Protein AF-A0A7K0DKJ6-F1 (afdb_monomer_lite)

Radius of gyration: 27.38 Å; chains: 1; bounding box: 87×60×77 Å

Structure (mmCIF, N/CA/C/O backbone):
data_AF-A0A7K0DKJ6-F1
#
_entry.id   AF-A0A7K0DKJ6-F1
#
loop_
_atom_site.group_PDB
_atom_site.id
_atom_site.type_symbol
_atom_site.label_atom_id
_atom_site.label_alt_id
_atom_site.label_comp_id
_atom_site.label_asym_id
_atom_site.label_entity_id
_atom_site.label_seq_id
_atom_site.pdbx_PDB_ins_code
_atom_site.Cartn_x
_atom_site.Cartn_y
_atom_site.Cartn_z
_atom_site.occupancy
_atom_site.B_iso_or_equiv
_atom_site.auth_seq_id
_atom_site.auth_comp_id
_atom_site.auth_asym_id
_atom_site.auth_atom_id
_atom_site.pdbx_PDB_model_num
ATOM 1 N N . MET A 1 1 ? 9.932 -36.904 37.430 1.00 35.00 1 MET A N 1
ATOM 2 C CA . MET A 1 1 ? 10.467 -37.829 36.412 1.00 35.00 1 MET A CA 1
ATOM 3 C C . MET A 1 1 ? 10.196 -37.226 35.043 1.00 35.00 1 MET A C 1
ATOM 5 O O . MET A 1 1 ? 9.049 -36.897 34.793 1.00 35.00 1 MET A O 1
ATOM 9 N N . THR A 1 2 ? 11.278 -37.014 34.276 1.00 35.94 2 THR A N 1
ATOM 10 C CA . THR A 1 2 ? 11.393 -36.887 32.797 1.00 35.94 2 THR A CA 1
ATOM 11 C C . THR A 1 2 ? 10.369 -36.007 32.052 1.00 35.94 2 THR A C 1
ATOM 13 O O . THR A 1 2 ? 9.196 -36.333 32.032 1.00 35.94 2 THR A O 1
ATOM 16 N N . GLY A 1 3 ? 10.702 -34.927 31.338 1.00 30.14 3 GLY A N 1
ATOM 17 C CA . GLY A 1 3 ? 11.984 -34.433 30.829 1.00 30.14 3 GLY A CA 1
ATOM 18 C C . GLY A 1 3 ? 11.926 -34.192 29.309 1.00 30.14 3 GLY A C 1
ATOM 19 O O . GLY A 1 3 ? 11.508 -35.078 28.577 1.00 30.14 3 GLY A O 1
ATOM 20 N N . SER A 1 4 ? 12.477 -33.046 28.880 1.00 31.44 4 SER A N 1
ATOM 21 C CA . SER A 1 4 ? 12.938 -32.689 27.517 1.00 31.44 4 SER A CA 1
ATOM 22 C C . SER A 1 4 ? 11.877 -32.266 26.473 1.00 31.44 4 SER A C 1
ATOM 24 O O . SER A 1 4 ? 10.817 -32.862 26.393 1.00 31.44 4 SER A O 1
ATOM 26 N N . GLY A 1 5 ? 12.086 -31.254 25.619 1.00 28.38 5 GLY A N 1
ATOM 27 C CA . GLY A 1 5 ? 13.344 -30.606 25.255 1.00 28.38 5 GLY A CA 1
ATOM 28 C C . GLY A 1 5 ? 13.179 -29.229 24.599 1.00 28.38 5 GLY A C 1
ATOM 29 O O . GLY A 1 5 ? 12.241 -28.951 23.859 1.00 28.38 5 GLY A O 1
ATOM 30 N N . SER A 1 6 ? 14.156 -28.385 24.917 1.00 33.56 6 SER A N 1
ATOM 31 C CA . SER A 1 6 ? 14.482 -27.086 24.334 1.00 33.56 6 SER A CA 1
ATOM 32 C C . SER A 1 6 ? 15.256 -27.269 23.024 1.00 33.56 6 SER A C 1
ATOM 34 O O . SER A 1 6 ? 16.124 -28.137 22.947 1.00 33.56 6 SER A O 1
ATOM 36 N N . SER A 1 7 ? 15.018 -26.413 22.027 1.00 30.48 7 SER A N 1
ATOM 37 C CA . SER A 1 7 ? 15.979 -26.179 20.943 1.00 30.48 7 SER A CA 1
ATOM 38 C C . SER A 1 7 ? 15.941 -24.714 20.505 1.00 30.48 7 SER A C 1
ATOM 40 O O . SER A 1 7 ? 15.071 -24.282 19.754 1.00 30.48 7 SER A O 1
ATOM 42 N N . ARG A 1 8 ? 16.913 -23.944 21.010 1.00 35.56 8 ARG A N 1
ATOM 43 C CA . ARG A 1 8 ? 17.403 -22.689 20.424 1.00 35.56 8 ARG A CA 1
ATOM 44 C C . ARG A 1 8 ? 18.504 -23.022 19.411 1.00 35.56 8 ARG A C 1
ATOM 46 O O . ARG A 1 8 ? 19.450 -23.722 19.766 1.00 35.56 8 ARG A O 1
ATOM 53 N N . ARG A 1 9 ? 18.462 -22.425 18.218 1.00 30.73 9 ARG A N 1
ATOM 54 C CA . ARG A 1 9 ? 19.624 -22.155 17.339 1.00 30.73 9 ARG A CA 1
ATOM 55 C C . ARG A 1 9 ? 19.333 -20.811 16.654 1.00 30.73 9 ARG A C 1
ATOM 57 O O . ARG A 1 9 ? 18.328 -20.721 15.971 1.00 30.73 9 ARG A O 1
ATOM 64 N N . SER A 1 10 ? 19.986 -19.683 16.953 1.00 31.59 10 SER A N 1
ATOM 65 C CA . SER A 1 10 ? 21.406 -19.314 16.786 1.00 31.59 10 SER A CA 1
ATOM 66 C C . SER A 1 10 ? 21.961 -19.641 15.400 1.00 31.59 10 SER A C 1
ATOM 68 O O . SER A 1 10 ? 22.624 -20.659 15.222 1.00 31.59 10 SER A O 1
ATOM 70 N N . GLY A 1 11 ? 21.722 -18.746 14.439 1.00 27.25 11 GLY A N 1
ATOM 71 C CA . GLY A 1 11 ? 22.516 -18.626 13.217 1.00 27.25 11 GLY A CA 1
ATOM 72 C C . GLY A 1 11 ? 23.590 -17.557 13.415 1.00 27.25 11 GLY A C 1
ATOM 73 O O . GLY A 1 11 ? 23.290 -16.369 13.416 1.00 27.25 11 GLY A O 1
ATOM 74 N N . ARG A 1 12 ? 24.837 -17.984 13.642 1.00 33.41 12 ARG A N 1
ATOM 75 C CA . ARG A 1 12 ? 26.030 -17.128 13.601 1.00 33.41 12 ARG A CA 1
ATOM 76 C C . ARG A 1 12 ? 26.447 -16.964 12.139 1.00 33.41 12 ARG A C 1
ATOM 78 O O . ARG A 1 12 ? 26.665 -17.969 11.469 1.00 33.41 12 ARG A O 1
ATOM 85 N N . VAL A 1 13 ? 26.605 -15.727 11.675 1.00 34.03 13 VAL A N 1
ATOM 86 C CA . VAL A 1 13 ? 27.294 -15.420 10.414 1.00 34.03 13 VAL A CA 1
ATOM 87 C C . VAL A 1 13 ? 28.792 -15.384 10.714 1.00 34.03 13 VAL A C 1
ATOM 89 O O . VAL A 1 13 ? 29.241 -14.631 11.576 1.00 34.03 13 VAL A O 1
ATOM 92 N N . ALA A 1 14 ? 29.551 -16.261 10.061 1.00 34.78 14 ALA A N 1
ATOM 93 C CA . ALA A 1 14 ? 31.002 -16.313 10.152 1.00 34.78 14 ALA A CA 1
ATOM 94 C C . ALA A 1 14 ? 31.609 -15.331 9.141 1.00 34.78 14 ALA A C 1
ATOM 96 O O . ALA A 1 14 ? 31.451 -15.499 7.934 1.00 34.78 14 ALA A O 1
ATOM 97 N N . SER A 1 15 ? 32.309 -14.315 9.644 1.00 33.22 15 SER A N 1
ATOM 98 C CA . SER A 1 15 ? 33.146 -13.420 8.847 1.00 33.22 15 SER A CA 1
ATOM 99 C C . SER A 1 15 ? 34.422 -14.151 8.428 1.00 33.22 15 SER A C 1
ATOM 101 O O . SER A 1 15 ? 35.212 -14.550 9.283 1.00 33.22 15 SER A O 1
ATOM 103 N N . ILE A 1 16 ? 34.640 -14.313 7.124 1.00 37.28 16 ILE A N 1
ATOM 104 C CA . ILE A 1 16 ? 35.922 -14.757 6.566 1.00 37.28 16 ILE A CA 1
ATOM 105 C C . ILE A 1 16 ? 36.632 -13.516 6.023 1.00 37.28 16 ILE A C 1
ATOM 107 O O . ILE A 1 16 ? 36.213 -12.933 5.027 1.00 37.28 16 ILE A O 1
ATOM 111 N N . ALA A 1 17 ? 37.695 -13.101 6.710 1.00 32.50 17 ALA A N 1
ATOM 112 C CA . ALA A 1 17 ? 38.624 -12.084 6.240 1.00 32.50 17 ALA A CA 1
ATOM 113 C C . ALA A 1 17 ? 39.626 -12.734 5.275 1.00 32.50 17 ALA A C 1
ATOM 115 O O . ALA A 1 17 ? 40.377 -13.625 5.671 1.00 32.50 17 ALA A O 1
ATOM 116 N N . ILE A 1 18 ? 39.644 -12.294 4.016 1.00 38.88 18 ILE A N 1
ATOM 117 C CA . ILE A 1 18 ? 40.691 -12.653 3.054 1.00 38.88 18 ILE A CA 1
ATOM 118 C C . ILE A 1 18 ? 41.697 -11.504 3.031 1.00 38.88 18 ILE A C 1
ATOM 120 O O . ILE A 1 18 ? 41.419 -10.417 2.531 1.00 38.88 18 ILE A O 1
ATOM 124 N N . ALA A 1 19 ? 42.866 -11.757 3.615 1.00 35.66 19 ALA A N 1
ATOM 125 C CA . ALA A 1 19 ? 44.041 -10.913 3.487 1.00 35.66 19 ALA A CA 1
ATOM 126 C C . ALA A 1 19 ? 44.739 -11.239 2.159 1.00 35.66 19 ALA A C 1
ATOM 128 O O . ALA A 1 19 ? 45.262 -12.340 1.990 1.00 35.66 19 ALA A O 1
ATOM 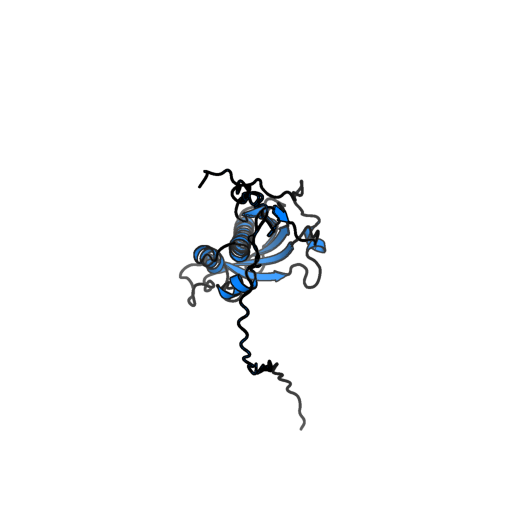129 N N . CYS A 1 20 ? 44.765 -10.289 1.224 1.00 35.50 20 CYS A N 1
ATOM 130 C CA . CYS A 1 20 ? 45.626 -10.357 0.046 1.00 35.50 20 CYS A CA 1
ATOM 131 C C . CYS A 1 20 ? 46.827 -9.431 0.246 1.00 35.50 20 CYS A C 1
ATOM 133 O O . CYS A 1 20 ? 46.725 -8.209 0.181 1.00 35.50 20 CYS A O 1
ATOM 135 N N . THR A 1 21 ? 47.973 -10.050 0.499 1.00 43.62 21 THR A N 1
ATOM 136 C CA . THR A 1 21 ? 49.308 -9.468 0.409 1.00 43.62 21 THR A CA 1
ATOM 137 C C . THR A 1 21 ? 49.661 -9.210 -1.057 1.00 43.62 21 THR A C 1
ATOM 139 O O . THR A 1 21 ? 49.675 -10.138 -1.862 1.00 43.62 21 THR A O 1
ATOM 142 N N . VAL A 1 22 ? 49.993 -7.965 -1.410 1.00 46.56 22 VAL A N 1
ATOM 143 C CA . VAL A 1 22 ? 50.660 -7.646 -2.682 1.00 46.56 22 VAL A CA 1
ATOM 144 C C . VAL A 1 22 ? 52.088 -7.216 -2.374 1.00 46.56 22 VAL A C 1
ATOM 146 O O . VAL A 1 22 ? 52.341 -6.134 -1.848 1.00 46.56 22 VAL A O 1
ATOM 149 N N . THR A 1 23 ? 53.015 -8.116 -2.684 1.00 47.44 23 THR A N 1
ATOM 150 C CA . THR A 1 23 ? 54.461 -7.901 -2.662 1.00 47.44 23 THR A CA 1
ATOM 151 C C . THR A 1 23 ? 54.860 -7.100 -3.900 1.00 47.44 23 THR A C 1
ATOM 153 O O . THR A 1 23 ? 54.502 -7.466 -5.018 1.00 47.44 23 THR A O 1
ATOM 156 N N . GLY A 1 24 ? 55.598 -6.008 -3.710 1.00 41.75 24 GLY A N 1
ATOM 157 C CA . GLY A 1 24 ? 56.145 -5.212 -4.805 1.00 41.75 24 GLY A CA 1
ATOM 158 C C . GLY A 1 24 ? 57.354 -5.861 -5.484 1.00 41.75 24 GLY A C 1
ATOM 159 O O . GLY A 1 24 ? 58.120 -6.582 -4.849 1.00 41.75 24 GLY A O 1
ATOM 160 N N . MET A 1 25 ? 57.568 -5.512 -6.754 1.00 42.66 25 MET A N 1
ATOM 161 C CA . MET A 1 25 ? 58.894 -5.456 -7.375 1.00 42.66 25 MET A CA 1
ATOM 162 C C . MET A 1 25 ? 58.971 -4.243 -8.309 1.00 42.66 25 MET A C 1
ATOM 164 O O . MET A 1 25 ? 58.166 -4.080 -9.222 1.00 42.66 25 MET A O 1
ATOM 168 N N . LEU A 1 26 ? 59.960 -3.392 -8.038 1.00 46.34 26 LEU A N 1
ATOM 169 C CA . LEU A 1 26 ? 60.474 -2.332 -8.902 1.00 46.34 26 LEU A CA 1
ATOM 170 C C . LEU A 1 26 ? 61.393 -2.950 -9.957 1.00 46.34 26 LEU A C 1
ATOM 172 O O . LEU A 1 26 ? 62.292 -3.688 -9.568 1.00 46.34 26 LEU A O 1
ATOM 176 N N . LEU A 1 27 ? 61.279 -2.547 -11.226 1.00 43.22 27 LEU A N 1
ATOM 177 C CA . LEU A 1 27 ? 62.433 -2.443 -12.127 1.00 43.22 27 LEU A CA 1
ATOM 178 C C . LEU A 1 27 ? 62.260 -1.268 -13.103 1.00 43.22 27 LEU A C 1
ATOM 180 O O . LEU A 1 27 ? 61.241 -1.116 -13.770 1.00 43.22 27 LEU A O 1
ATOM 184 N N . ASN A 1 28 ? 63.307 -0.445 -13.134 1.00 42.84 28 ASN A N 1
ATOM 185 C CA . ASN A 1 28 ? 63.563 0.696 -14.007 1.00 42.84 28 ASN A CA 1
ATOM 186 C C . ASN A 1 28 ? 64.064 0.211 -15.378 1.00 42.84 28 ASN A C 1
ATOM 188 O O . ASN A 1 28 ? 64.929 -0.663 -15.416 1.00 42.84 28 ASN A O 1
ATOM 192 N N . ALA A 1 29 ? 63.656 0.860 -16.472 1.00 36.75 29 ALA A N 1
ATOM 193 C CA . ALA A 1 29 ? 64.478 0.955 -17.683 1.00 36.75 29 ALA A CA 1
ATOM 194 C C . ALA A 1 29 ? 64.065 2.162 -18.541 1.00 36.75 29 ALA A C 1
ATOM 196 O O . ALA A 1 29 ? 63.003 2.178 -19.159 1.00 36.75 29 ALA A O 1
ATOM 197 N N . CYS A 1 30 ? 64.942 3.166 -18.596 1.00 43.38 30 CYS A N 1
ATOM 198 C CA . CYS A 1 30 ? 64.941 4.196 -19.628 1.00 43.38 30 CYS A CA 1
ATOM 199 C C . CYS A 1 30 ? 65.430 3.593 -20.952 1.00 43.38 30 CYS A C 1
ATOM 201 O O . CYS A 1 30 ? 66.461 2.923 -20.978 1.00 43.38 30 CYS A O 1
ATOM 203 N N . SER A 1 31 ? 64.764 3.908 -22.062 1.00 36.75 31 SER A N 1
ATOM 204 C CA . SER A 1 31 ? 65.348 3.790 -23.399 1.00 36.75 31 SER A CA 1
ATOM 205 C C . SER A 1 31 ? 64.940 4.997 -24.237 1.00 36.75 31 SER A C 1
ATOM 207 O O . SER A 1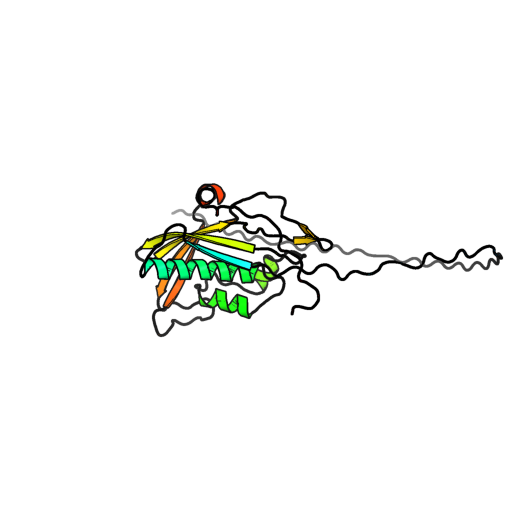 31 ? 63.765 5.243 -24.500 1.00 36.75 31 SER A O 1
ATOM 209 N N . THR A 1 32 ? 65.950 5.779 -24.601 1.00 44.56 32 THR A N 1
ATOM 210 C CA . THR A 1 32 ? 65.933 6.837 -25.604 1.00 44.56 32 THR A CA 1
ATOM 211 C C . THR A 1 32 ? 65.907 6.215 -27.000 1.00 44.56 32 THR A C 1
ATOM 213 O O . THR A 1 32 ? 66.817 5.481 -27.375 1.00 44.56 32 THR A O 1
ATOM 216 N N . GLY A 1 33 ? 64.897 6.555 -27.799 1.00 35.12 33 GLY A N 1
ATOM 217 C CA . GLY A 1 33 ? 64.815 6.163 -29.204 1.00 35.12 33 GLY A CA 1
ATOM 218 C C . GLY A 1 33 ? 64.058 7.205 -30.015 1.00 35.12 33 GLY A C 1
ATOM 219 O O . GLY A 1 33 ? 62.833 7.198 -30.066 1.00 35.12 33 GLY A O 1
ATOM 220 N N . HIS A 1 34 ? 64.795 8.121 -30.645 1.00 40.25 34 HIS A N 1
ATOM 221 C CA . HIS A 1 34 ? 64.267 8.991 -31.688 1.00 40.25 34 HIS A CA 1
ATOM 222 C C . HIS A 1 34 ? 63.900 8.160 -32.923 1.00 40.25 34 HIS A C 1
ATOM 224 O O . HIS A 1 34 ? 64.783 7.587 -33.555 1.00 40.25 34 HIS A O 1
ATOM 230 N N . HIS A 1 35 ? 62.633 8.190 -33.336 1.00 37.91 35 HIS A N 1
ATOM 231 C CA . HIS A 1 35 ? 62.276 8.011 -34.740 1.00 37.91 35 HIS A CA 1
ATOM 232 C C . HIS A 1 35 ? 61.208 9.020 -35.166 1.00 37.91 35 HIS A C 1
ATOM 234 O O . HIS A 1 35 ? 60.214 9.275 -34.491 1.00 37.91 35 HIS A O 1
ATOM 240 N N . ARG A 1 36 ? 61.504 9.644 -36.300 1.00 36.28 36 ARG A N 1
ATOM 241 C CA . ARG A 1 36 ? 60.807 10.744 -36.959 1.00 36.28 36 ARG A CA 1
ATOM 242 C C . ARG A 1 36 ? 59.727 10.152 -37.886 1.00 36.28 36 ARG A C 1
ATOM 244 O O . ARG A 1 36 ? 60.097 9.363 -38.742 1.00 36.28 36 ARG A O 1
ATOM 251 N N . SER A 1 37 ? 58.462 10.556 -37.673 1.00 45.84 37 SER A N 1
ATOM 252 C CA . SER A 1 37 ? 57.319 10.802 -38.607 1.00 45.84 37 SER A CA 1
ATOM 253 C C . SER A 1 37 ? 57.088 9.900 -39.844 1.00 45.84 37 SER A C 1
ATOM 255 O O . SER A 1 37 ? 58.036 9.640 -40.578 1.00 45.84 37 SER A O 1
ATOM 257 N N . PRO A 1 38 ? 55.820 9.550 -40.192 1.00 48.03 38 PRO A N 1
ATOM 258 C CA . PRO A 1 38 ? 54.898 10.543 -40.783 1.00 48.03 38 PRO A CA 1
ATOM 259 C C . PRO A 1 38 ? 53.382 10.377 -40.483 1.00 48.03 38 PRO A C 1
ATOM 261 O O . PRO A 1 38 ? 52.919 9.329 -40.055 1.00 48.03 38 PRO A O 1
ATOM 264 N N . ASN A 1 39 ? 52.616 11.430 -40.806 1.00 40.72 39 ASN A N 1
ATOM 265 C CA . ASN A 1 39 ? 51.146 11.512 -40.893 1.00 40.72 39 ASN A CA 1
ATOM 266 C C . ASN A 1 39 ? 50.328 11.390 -39.595 1.00 40.72 39 ASN A C 1
ATOM 268 O O . ASN A 1 39 ? 49.755 10.353 -39.272 1.00 40.72 39 ASN A O 1
ATOM 272 N N . LEU A 1 40 ? 50.149 12.532 -38.924 1.00 42.41 40 LEU A N 1
ATOM 273 C CA . LEU A 1 40 ? 48.996 12.763 -38.056 1.00 42.41 40 LEU A CA 1
ATOM 274 C C . LEU A 1 40 ? 47.749 12.941 -38.936 1.00 42.41 40 LEU A C 1
ATOM 276 O O . LEU A 1 40 ? 47.472 14.036 -39.422 1.00 42.41 40 LEU A O 1
ATOM 280 N N . SER A 1 41 ? 46.991 11.864 -39.134 1.00 52.84 41 SER A N 1
ATOM 281 C CA . SER A 1 41 ? 45.559 11.990 -39.416 1.00 52.84 41 SER A CA 1
ATOM 282 C C . SER A 1 41 ? 44.923 12.803 -38.280 1.00 52.84 41 SER A C 1
ATOM 284 O O . SER A 1 41 ? 45.247 12.537 -37.117 1.00 52.84 41 SER A O 1
ATOM 286 N N . PRO A 1 42 ? 44.041 13.781 -38.549 1.00 53.66 42 PRO A N 1
ATOM 287 C CA . PRO A 1 42 ? 43.290 14.412 -37.475 1.00 53.66 42 PRO A CA 1
ATOM 288 C C . PRO A 1 42 ? 42.501 13.320 -36.748 1.00 53.66 42 PRO A C 1
ATOM 290 O O . PRO A 1 42 ? 41.796 12.529 -37.379 1.00 53.66 42 PRO A O 1
ATOM 293 N N . ALA A 1 43 ? 42.676 13.240 -35.427 1.00 59.56 43 ALA A N 1
ATOM 294 C CA . ALA A 1 43 ? 41.875 12.360 -34.589 1.00 59.56 43 ALA A CA 1
ATOM 295 C C . ALA A 1 43 ? 40.388 12.634 -34.878 1.00 59.56 43 ALA A C 1
ATOM 297 O O . ALA A 1 43 ? 40.017 13.810 -34.976 1.00 59.56 43 ALA A O 1
ATOM 298 N N . PRO A 1 44 ? 39.537 11.603 -35.036 1.00 51.25 44 PRO A N 1
ATOM 299 C CA . PRO A 1 44 ? 38.107 11.830 -35.155 1.00 51.25 44 PRO A CA 1
ATOM 300 C C . PRO A 1 44 ? 37.658 12.607 -33.916 1.00 51.25 44 PRO A C 1
ATOM 302 O O . PRO A 1 44 ? 37.814 12.142 -32.786 1.00 51.25 44 PRO A O 1
ATOM 305 N N . GLN A 1 45 ? 37.165 13.829 -34.128 1.00 55.12 45 GLN A N 1
ATOM 306 C CA . GLN A 1 45 ? 36.519 14.590 -33.069 1.00 55.12 45 GLN A CA 1
ATOM 307 C C . GLN A 1 45 ? 35.389 13.726 -32.499 1.00 55.12 45 GLN A C 1
ATOM 309 O O . GLN A 1 45 ? 34.636 13.146 -33.292 1.00 55.12 45 GLN A O 1
ATOM 314 N N . PRO A 1 46 ? 35.235 13.633 -31.166 1.00 49.16 46 PRO A N 1
ATOM 315 C CA . PRO A 1 46 ? 34.074 12.988 -30.579 1.00 49.16 46 PRO A CA 1
ATOM 316 C C . PRO A 1 46 ? 32.839 13.786 -30.998 1.00 49.16 46 PRO A C 1
ATOM 318 O O . PRO A 1 46 ? 32.526 14.839 -30.450 1.00 49.16 46 PRO A O 1
ATOM 321 N N . THR A 1 47 ? 32.165 13.309 -32.037 1.00 52.84 47 THR A N 1
ATOM 322 C CA . THR A 1 47 ? 30.855 13.788 -32.453 1.00 52.84 47 THR A CA 1
ATOM 323 C C . THR A 1 47 ? 29.841 12.939 -31.720 1.00 52.84 47 THR A C 1
ATOM 325 O O . THR A 1 47 ? 29.322 11.962 -32.245 1.00 52.84 47 THR A O 1
ATOM 328 N N . THR A 1 48 ? 29.553 13.333 -30.487 1.00 55.31 48 THR A N 1
ATOM 329 C CA . THR A 1 48 ? 28.291 12.947 -29.872 1.00 55.31 48 THR A CA 1
ATOM 330 C C . THR A 1 48 ? 27.576 14.236 -29.507 1.00 55.31 48 THR A C 1
ATOM 332 O O . THR A 1 48 ? 28.019 14.931 -28.591 1.00 55.31 48 THR A O 1
ATOM 335 N N . PRO A 1 49 ? 26.484 14.608 -30.199 1.00 48.69 49 PRO A N 1
ATOM 336 C CA . PRO A 1 49 ? 25.500 15.451 -29.557 1.00 48.69 49 PRO A CA 1
ATOM 337 C C . PRO A 1 49 ? 24.975 14.617 -28.391 1.00 48.69 49 PRO A C 1
ATOM 339 O O . PRO A 1 49 ? 24.243 13.650 -28.594 1.00 48.69 49 PRO A O 1
ATOM 342 N N . THR A 1 50 ? 25.429 14.921 -27.177 1.00 52.75 50 THR A N 1
ATOM 343 C CA . THR A 1 50 ? 24.884 14.329 -25.959 1.00 52.75 50 THR A CA 1
ATOM 344 C C . THR A 1 50 ? 23.447 14.823 -25.856 1.00 52.75 50 THR A C 1
ATOM 346 O O . THR A 1 50 ? 23.182 15.863 -25.256 1.00 52.75 50 THR A O 1
ATOM 349 N N . GLN A 1 51 ? 22.510 14.135 -26.517 1.00 57.19 51 GLN A N 1
ATOM 350 C CA . GLN A 1 51 ? 21.108 14.301 -26.178 1.00 57.19 51 GLN A CA 1
ATOM 351 C C . GLN A 1 51 ? 21.011 14.049 -24.670 1.00 57.19 51 GLN A C 1
ATOM 353 O O . GLN A 1 51 ? 21.563 13.050 -24.194 1.00 57.19 51 GLN A O 1
ATOM 358 N N . PRO A 1 52 ? 20.379 14.956 -23.904 1.00 63.22 52 PRO A N 1
ATOM 359 C CA . PRO A 1 52 ? 20.095 14.690 -22.506 1.00 63.22 52 PRO A CA 1
ATOM 360 C C . PRO A 1 52 ? 19.417 13.324 -22.410 1.00 63.22 52 PRO A C 1
ATOM 362 O O . PRO A 1 52 ? 18.527 13.026 -23.213 1.00 63.22 52 PRO A O 1
ATOM 365 N N . ALA A 1 53 ? 19.855 12.486 -21.469 1.00 71.88 53 ALA A N 1
ATOM 366 C CA . ALA A 1 53 ? 19.194 11.211 -21.229 1.00 71.88 53 ALA A CA 1
ATOM 367 C C . ALA A 1 53 ? 17.693 11.466 -21.025 1.00 71.88 53 ALA A C 1
ATOM 369 O O . ALA A 1 53 ? 17.316 12.384 -20.290 1.00 71.88 53 ALA A O 1
ATOM 370 N N . LYS A 1 54 ? 16.846 10.688 -21.711 1.00 84.12 54 LYS A N 1
ATOM 371 C CA . LYS A 1 54 ? 15.390 10.782 -21.565 1.00 84.12 54 LYS A CA 1
ATOM 372 C C . LYS A 1 54 ? 15.038 10.618 -20.087 1.00 84.12 54 LYS A C 1
ATOM 374 O O . LYS A 1 54 ? 15.431 9.633 -19.468 1.00 84.12 54 LYS A O 1
ATOM 379 N N . GLN A 1 55 ? 14.323 11.591 -19.534 1.00 89.50 55 GLN A N 1
ATOM 380 C CA . GLN A 1 55 ? 13.783 11.513 -18.180 1.00 89.50 55 GLN A CA 1
ATOM 381 C C . GLN A 1 55 ? 12.359 10.986 -18.263 1.00 89.50 55 GLN A C 1
ATOM 383 O O . GLN A 1 55 ? 11.628 11.368 -19.170 1.00 89.50 55 GLN A O 1
ATOM 388 N N . TYR A 1 56 ? 11.964 10.133 -17.329 1.00 92.81 56 TYR A N 1
ATOM 389 C CA . TYR A 1 56 ? 10.606 9.602 -17.250 1.00 92.81 56 TYR A CA 1
ATOM 390 C C . TYR A 1 56 ? 9.935 10.101 -15.969 1.00 92.81 56 TYR A C 1
ATOM 392 O O . TYR A 1 56 ? 10.642 10.430 -15.009 1.00 92.81 56 TYR A O 1
ATOM 400 N N . PRO A 1 57 ? 8.595 10.180 -15.934 1.00 93.88 57 PRO A N 1
ATOM 401 C CA . PRO A 1 57 ? 7.871 10.472 -14.707 1.00 93.88 57 PRO A CA 1
ATOM 402 C C . PRO A 1 57 ? 8.242 9.485 -13.590 1.00 93.88 57 PRO A C 1
ATOM 404 O O . PRO A 1 57 ? 8.570 8.329 -13.880 1.00 93.88 57 PRO A O 1
ATOM 407 N N . PRO A 1 58 ? 8.177 9.905 -12.317 1.00 93.44 58 PRO A N 1
ATOM 408 C CA . PRO A 1 58 ? 8.340 8.980 -11.203 1.00 93.44 58 PRO A CA 1
ATOM 409 C C . PRO A 1 58 ? 7.226 7.925 -11.196 1.00 93.44 58 PRO A C 1
ATOM 411 O O . PRO A 1 58 ? 6.183 8.096 -11.832 1.00 93.44 58 PRO A O 1
ATOM 414 N N . ILE A 1 59 ? 7.449 6.847 -10.445 1.00 95.12 59 ILE A N 1
ATOM 415 C CA . ILE A 1 59 ? 6.436 5.818 -10.211 1.00 95.12 59 ILE A CA 1
ATOM 416 C C . ILE A 1 59 ? 5.182 6.438 -9.584 1.00 95.12 59 ILE A C 1
ATOM 418 O O . ILE A 1 59 ? 5.249 7.289 -8.694 1.00 95.12 59 ILE A O 1
ATOM 422 N N . THR A 1 60 ? 4.029 5.983 -10.064 1.00 96.44 60 THR A N 1
ATOM 423 C CA . THR A 1 60 ? 2.710 6.316 -9.526 1.00 96.44 60 THR A CA 1
ATOM 424 C C . THR A 1 60 ? 2.044 5.057 -8.980 1.00 96.44 60 THR A C 1
ATOM 426 O O . THR A 1 60 ? 2.284 3.962 -9.471 1.00 96.44 60 THR A O 1
ATOM 429 N N . SER A 1 61 ? 1.201 5.200 -7.965 1.00 97.50 61 SER A N 1
ATOM 430 C CA . SER A 1 61 ? 0.328 4.123 -7.497 1.00 97.50 61 SER A CA 1
ATOM 431 C C . SER A 1 61 ? -1.066 4.705 -7.327 1.00 97.50 61 SER A C 1
ATOM 433 O O . SER A 1 61 ? -1.233 5.839 -6.865 1.00 97.50 61 SER A O 1
ATOM 435 N N . THR A 1 62 ? -2.067 3.976 -7.802 1.00 97.94 62 THR A N 1
ATOM 436 C CA . THR A 1 62 ? -3.466 4.412 -7.790 1.00 97.94 62 THR A CA 1
ATOM 437 C C . THR A 1 62 ? -4.351 3.309 -7.248 1.00 97.94 62 THR A C 1
ATOM 439 O O . THR A 1 62 ? -3.913 2.170 -7.099 1.00 97.94 62 THR A O 1
ATOM 442 N N . TRP A 1 63 ? -5.611 3.631 -6.957 1.00 98.31 63 TRP A N 1
ATOM 443 C CA . TRP A 1 63 ? -6.560 2.619 -6.524 1.00 98.31 63 TRP A CA 1
ATOM 444 C C . TRP A 1 63 ? -7.969 2.838 -7.070 1.00 98.31 63 TRP A C 1
ATOM 446 O O . TRP A 1 63 ? -8.367 3.958 -7.395 1.00 98.31 63 TRP A O 1
ATOM 456 N N . ASN A 1 64 ? -8.738 1.753 -7.160 1.00 97.44 64 ASN A N 1
ATOM 457 C CA . ASN A 1 64 ? -10.181 1.795 -7.389 1.00 97.44 64 ASN A CA 1
ATOM 458 C C . ASN A 1 64 ? -10.904 0.657 -6.649 1.00 97.44 64 ASN A C 1
ATOM 460 O O . ASN A 1 64 ? -10.277 -0.216 -6.052 1.00 97.44 64 ASN A O 1
ATOM 464 N N . MET A 1 65 ? -12.238 0.662 -6.680 1.00 96.75 65 MET A N 1
ATOM 465 C CA . MET A 1 65 ? -13.051 -0.450 -6.178 1.00 96.75 65 MET A CA 1
ATOM 466 C C . MET A 1 65 ? -13.643 -1.235 -7.346 1.00 96.75 65 MET A C 1
ATOM 468 O O . MET A 1 65 ? -14.127 -0.642 -8.311 1.00 96.75 65 MET A O 1
ATOM 472 N N . VAL A 1 66 ? -13.638 -2.566 -7.255 1.00 95.00 66 VAL A N 1
ATOM 473 C CA . VAL A 1 66 ? -14.323 -3.437 -8.223 1.00 95.00 66 VAL A CA 1
ATOM 474 C C . VAL A 1 66 ? -15.831 -3.261 -8.112 1.00 95.00 66 VAL A C 1
ATOM 476 O O . VAL A 1 66 ? -16.509 -3.058 -9.116 1.00 95.00 66 VAL A O 1
ATOM 479 N N . THR A 1 67 ? -16.341 -3.301 -6.882 1.00 87.88 67 THR A N 1
ATOM 480 C CA . THR A 1 67 ? -17.763 -3.130 -6.592 1.00 87.88 67 THR A CA 1
ATOM 481 C C . THR A 1 67 ? -17.947 -1.879 -5.742 1.00 87.88 67 THR A C 1
ATOM 483 O O . THR A 1 67 ? -17.282 -1.756 -4.710 1.00 87.88 67 THR A O 1
ATOM 486 N N . PRO A 1 68 ? -18.838 -0.946 -6.125 1.00 86.69 68 PRO A N 1
ATOM 487 C CA . PRO A 1 68 ? -19.182 0.178 -5.268 1.00 86.69 68 PRO A CA 1
ATOM 488 C C . PRO A 1 68 ? -19.679 -0.309 -3.904 1.00 86.69 68 PRO A C 1
ATOM 490 O O . PRO A 1 68 ? -20.497 -1.223 -3.814 1.00 86.69 68 PRO A O 1
ATOM 493 N N . SER A 1 69 ? -19.200 0.326 -2.842 1.00 89.81 69 SER A N 1
ATOM 494 C CA . SER A 1 69 ? -19.682 0.121 -1.475 1.00 89.81 69 SER A CA 1
ATOM 495 C C . SER A 1 69 ? -20.155 1.457 -0.902 1.00 89.81 69 SER A C 1
ATOM 497 O O . SER A 1 69 ? -19.966 2.493 -1.536 1.00 89.81 69 SER A O 1
ATOM 499 N N . SER A 1 70 ? -20.783 1.446 0.274 1.00 93.56 70 SER A N 1
ATOM 500 C CA . SER A 1 70 ? -21.244 2.666 0.946 1.00 93.56 70 SER A CA 1
ATOM 501 C C . SER A 1 70 ? -21.020 2.614 2.454 1.00 93.56 70 SER A C 1
ATOM 503 O O . SER A 1 70 ? -20.966 1.533 3.046 1.00 93.56 70 SER A O 1
ATOM 505 N N . GLY A 1 71 ? -20.975 3.784 3.091 1.00 95.94 71 GLY A N 1
ATOM 506 C CA . GLY A 1 71 ? -20.914 3.903 4.548 1.00 95.94 71 GLY A CA 1
ATOM 507 C C . GLY A 1 71 ? -19.582 3.412 5.134 1.00 95.94 71 GLY A C 1
ATOM 508 O O . GLY A 1 71 ? -18.549 3.521 4.474 1.00 95.94 71 GLY A O 1
ATOM 509 N N . PRO A 1 72 ? -19.577 2.845 6.355 1.00 97.12 72 PRO A N 1
ATOM 510 C CA . PRO A 1 72 ? -18.340 2.459 7.041 1.00 97.12 72 PRO A CA 1
ATOM 511 C C . PRO A 1 72 ? -17.464 1.453 6.279 1.00 97.12 72 PRO A C 1
ATOM 513 O O . PRO A 1 72 ? -16.240 1.523 6.359 1.00 97.12 72 PRO A O 1
ATOM 516 N N . ALA A 1 73 ? -18.072 0.553 5.498 1.00 97.12 73 ALA A N 1
ATOM 517 C CA . ALA A 1 73 ? -17.329 -0.393 4.666 1.00 97.12 73 ALA A CA 1
ATOM 518 C C . ALA A 1 73 ? -16.527 0.318 3.562 1.00 97.12 73 ALA A C 1
ATOM 520 O O . ALA A 1 73 ? -15.392 -0.077 3.288 1.00 97.12 73 ALA A O 1
ATOM 521 N N . GLN A 1 74 ? -17.088 1.385 2.978 1.00 97.81 74 GLN A N 1
ATOM 522 C CA . GLN A 1 74 ? -16.409 2.225 1.989 1.00 97.81 74 GLN A CA 1
ATOM 523 C C . GLN A 1 74 ? -15.280 3.035 2.625 1.00 97.81 74 GLN A C 1
ATOM 525 O O . GLN A 1 74 ? -14.194 3.101 2.058 1.00 97.81 74 GLN A O 1
ATOM 530 N N . GLU A 1 75 ? -15.510 3.616 3.807 1.00 98.25 75 GLU A N 1
ATOM 531 C CA . GLU A 1 75 ? -14.469 4.349 4.541 1.00 98.25 75 GLU A CA 1
ATOM 532 C C . GLU A 1 75 ? -13.266 3.447 4.846 1.00 98.25 75 GLU A C 1
ATOM 534 O O . GLU A 1 75 ? -12.123 3.844 4.632 1.00 98.25 75 GLU A O 1
ATOM 539 N N . ALA A 1 76 ? -13.516 2.214 5.300 1.00 98.50 76 ALA A N 1
ATOM 540 C CA . ALA A 1 76 ? -12.461 1.239 5.551 1.00 98.50 76 ALA A CA 1
ATOM 541 C C . ALA A 1 76 ? -11.745 0.802 4.264 1.00 98.50 76 ALA A C 1
ATOM 543 O O . ALA A 1 76 ? -10.517 0.756 4.244 1.00 98.50 76 ALA A O 1
ATOM 544 N N . ALA A 1 77 ? -12.494 0.529 3.190 1.00 98.62 77 ALA A N 1
ATOM 545 C CA . ALA A 1 77 ? -11.946 0.174 1.881 1.00 98.62 77 ALA A CA 1
ATOM 546 C C . ALA A 1 77 ? -11.002 1.254 1.338 1.00 98.62 77 ALA A C 1
ATOM 548 O O . ALA A 1 77 ? -9.869 0.958 0.962 1.00 98.62 77 ALA A O 1
ATOM 549 N N . GLN A 1 78 ? -11.462 2.507 1.340 1.00 98.69 78 GLN A N 1
ATOM 550 C CA . GLN A 1 78 ? -10.665 3.657 0.931 1.00 98.69 78 GLN A CA 1
ATOM 551 C C . GLN A 1 78 ? -9.430 3.809 1.821 1.00 98.69 78 GLN A C 1
ATOM 553 O O . GLN A 1 78 ? -8.325 3.979 1.312 1.00 98.69 78 GLN A O 1
ATOM 558 N N . PHE A 1 79 ? -9.594 3.705 3.144 1.00 98.81 79 PHE A N 1
ATOM 559 C CA . PHE A 1 79 ? -8.475 3.847 4.067 1.00 98.81 79 PHE A CA 1
ATOM 560 C C . PHE A 1 79 ? -7.404 2.769 3.852 1.00 98.81 79 PHE A C 1
ATOM 562 O O . PHE A 1 79 ? -6.217 3.097 3.863 1.00 98.81 79 PHE A O 1
ATOM 569 N N . ALA A 1 80 ? -7.800 1.514 3.628 1.00 98.81 80 ALA A N 1
ATOM 570 C CA . ALA A 1 80 ? -6.882 0.421 3.317 1.00 98.81 80 ALA A CA 1
ATOM 571 C C . ALA A 1 80 ? -6.153 0.662 1.986 1.00 98.81 80 ALA A C 1
ATOM 573 O O . ALA A 1 80 ? -4.927 0.689 1.966 1.00 98.81 80 ALA A O 1
ATOM 574 N N . ALA A 1 81 ? -6.889 0.935 0.904 1.00 98.75 81 ALA A N 1
ATOM 575 C CA . ALA A 1 81 ? -6.310 1.132 -0.425 1.00 98.75 81 ALA A CA 1
ATOM 576 C C . ALA A 1 81 ? -5.334 2.319 -0.481 1.00 98.75 81 ALA A C 1
ATOM 578 O O . ALA A 1 81 ? -4.243 2.206 -1.024 1.00 98.75 81 ALA A O 1
ATOM 579 N N . GLU A 1 82 ? -5.683 3.451 0.132 1.00 98.81 82 GLU A N 1
ATOM 580 C CA . GLU A 1 82 ? -4.777 4.599 0.246 1.00 98.81 82 GLU A CA 1
ATOM 581 C C . GLU A 1 82 ? -3.541 4.307 1.115 1.00 98.81 82 GLU A C 1
ATOM 583 O O . GLU A 1 82 ? -2.502 4.938 0.921 1.00 98.81 82 GLU A O 1
ATOM 588 N N . THR A 1 83 ? -3.646 3.390 2.085 1.00 98.88 83 THR A N 1
ATOM 589 C CA . THR A 1 83 ? -2.491 2.963 2.891 1.00 98.88 83 THR A CA 1
ATOM 590 C C . THR A 1 83 ? -1.523 2.155 2.038 1.00 98.88 83 THR A C 1
ATOM 592 O O . THR A 1 83 ? -0.332 2.456 2.053 1.00 98.88 83 THR A O 1
ATOM 595 N N . GLU A 1 84 ? -2.025 1.218 1.232 1.00 98.69 84 GLU A N 1
ATOM 596 C CA . GLU A 1 84 ? -1.175 0.445 0.322 1.00 98.69 84 GLU A CA 1
ATOM 597 C C . GLU A 1 84 ? -0.595 1.299 -0.811 1.00 98.69 84 GLU A C 1
ATOM 599 O O . GLU A 1 84 ? 0.595 1.216 -1.100 1.00 98.69 84 GLU A O 1
ATOM 604 N N . VAL A 1 85 ? -1.357 2.252 -1.355 1.00 98.75 85 VAL A N 1
ATOM 605 C CA . VAL A 1 85 ? -0.808 3.253 -2.288 1.00 98.75 85 VAL A CA 1
ATOM 606 C C . VAL A 1 85 ? 0.327 4.056 -1.644 1.00 98.75 85 VAL A C 1
ATOM 608 O O . VAL A 1 85 ? 1.343 4.322 -2.286 1.00 98.75 85 VAL A O 1
ATOM 611 N N . ALA A 1 86 ? 0.196 4.450 -0.374 1.00 98.62 86 ALA A N 1
ATOM 612 C CA . ALA A 1 86 ? 1.280 5.128 0.337 1.00 98.62 86 ALA A CA 1
ATOM 613 C C . ALA A 1 86 ? 2.498 4.210 0.559 1.00 98.62 86 ALA A C 1
ATOM 615 O O . ALA A 1 86 ? 3.631 4.696 0.507 1.00 98.62 86 ALA A O 1
ATOM 616 N N . SER A 1 87 ? 2.271 2.910 0.777 1.00 98.19 87 SER A N 1
ATOM 617 C CA . SER A 1 87 ? 3.310 1.879 0.878 1.00 98.19 87 SER A CA 1
ATOM 618 C C . SER A 1 87 ? 4.099 1.757 -0.429 1.00 98.19 87 SER A C 1
ATOM 620 O O . SER A 1 87 ? 5.325 1.886 -0.415 1.00 98.19 87 SER A O 1
ATOM 622 N N . ASP A 1 88 ? 3.411 1.623 -1.565 1.00 97.38 88 ASP A N 1
ATOM 623 C CA . ASP A 1 88 ? 4.024 1.560 -2.897 1.00 97.38 88 ASP A CA 1
ATOM 624 C C . ASP A 1 88 ? 4.812 2.824 -3.212 1.00 97.38 88 ASP A C 1
ATOM 626 O O . ASP A 1 88 ? 5.982 2.760 -3.579 1.00 97.38 88 ASP A O 1
ATOM 630 N N . LEU A 1 89 ? 4.194 3.996 -3.033 1.00 97.12 89 LEU A N 1
ATOM 631 C CA . LEU A 1 89 ? 4.857 5.268 -3.310 1.00 97.12 89 LEU A CA 1
ATOM 632 C C . LEU A 1 89 ? 6.125 5.428 -2.476 1.00 97.12 89 LEU A C 1
ATOM 634 O O . LEU A 1 89 ? 7.097 5.984 -2.972 1.00 97.12 89 LEU A O 1
ATOM 638 N N . TYR A 1 90 ? 6.136 4.955 -1.227 1.00 97.38 90 TYR A N 1
ATOM 639 C CA . TYR A 1 90 ? 7.342 4.967 -0.410 1.00 97.38 90 TYR A CA 1
ATOM 640 C C . TYR A 1 90 ? 8.383 3.960 -0.907 1.00 97.38 90 TYR A C 1
ATOM 642 O O . TYR A 1 90 ? 9.522 4.338 -1.169 1.00 97.38 90 TYR A O 1
ATOM 650 N N . THR A 1 91 ? 8.009 2.688 -1.027 1.00 95.31 91 THR A N 1
ATOM 651 C CA . THR A 1 91 ? 8.940 1.585 -1.313 1.00 95.31 91 THR A CA 1
ATOM 652 C C . THR A 1 91 ? 9.506 1.625 -2.728 1.00 95.31 91 THR A C 1
ATOM 654 O O . THR A 1 91 ? 10.643 1.203 -2.924 1.00 95.31 91 THR A O 1
ATOM 657 N N . LEU A 1 92 ? 8.761 2.184 -3.684 1.00 94.19 92 LEU A N 1
ATOM 658 C CA . LEU A 1 92 ? 9.139 2.305 -5.092 1.00 94.19 92 LEU A CA 1
ATOM 659 C C . LEU A 1 92 ? 9.688 3.695 -5.459 1.00 94.19 92 LEU A C 1
ATOM 661 O O . LEU A 1 92 ? 10.021 3.936 -6.617 1.00 94.19 92 LEU A O 1
ATOM 665 N N . ALA A 1 93 ? 9.789 4.634 -4.513 1.00 94.94 93 ALA A N 1
ATOM 666 C CA . ALA A 1 93 ? 10.364 5.948 -4.796 1.00 94.94 93 ALA A CA 1
ATOM 667 C C . ALA A 1 93 ? 11.843 5.839 -5.191 1.00 94.94 93 ALA A C 1
ATOM 669 O O . ALA A 1 93 ? 12.614 5.181 -4.499 1.00 94.94 93 ALA A O 1
ATOM 670 N N . ASN A 1 94 ? 12.236 6.571 -6.239 1.00 94.62 94 ASN A N 1
ATOM 671 C CA . ASN A 1 94 ? 13.626 6.654 -6.713 1.00 94.62 94 ASN A CA 1
ATOM 672 C C . ASN A 1 94 ? 14.578 7.310 -5.702 1.00 94.62 94 ASN A C 1
ATOM 674 O O . ASN A 1 94 ? 15.774 7.038 -5.713 1.00 94.62 94 ASN A O 1
ATOM 678 N N . ASP A 1 95 ? 14.042 8.173 -4.839 1.00 94.81 95 ASP A N 1
ATOM 679 C CA . ASP A 1 95 ? 14.777 8.858 -3.785 1.00 94.81 95 ASP A CA 1
ATOM 680 C C . ASP A 1 95 ? 14.104 8.594 -2.439 1.00 94.81 95 ASP A C 1
ATOM 682 O O . ASP A 1 95 ? 12.872 8.575 -2.333 1.00 94.81 95 ASP A O 1
ATOM 686 N N . TYR A 1 96 ? 14.911 8.455 -1.387 1.00 95.62 96 TYR A N 1
ATOM 687 C CA . TYR A 1 96 ? 14.382 8.347 -0.036 1.00 95.62 96 TYR A CA 1
ATOM 688 C C . TYR A 1 96 ? 13.569 9.597 0.318 1.00 95.62 96 TYR A C 1
ATOM 690 O O . TYR A 1 96 ? 14.043 10.730 0.208 1.00 95.62 96 TYR A O 1
ATOM 698 N N . SER A 1 97 ? 12.346 9.379 0.804 1.00 97.19 97 SER A N 1
ATOM 699 C CA . SER A 1 97 ? 11.456 10.450 1.240 1.00 97.19 97 SER A CA 1
ATOM 700 C C . SER A 1 97 ? 10.930 10.191 2.654 1.00 97.19 97 SER A C 1
ATOM 702 O O . SER A 1 97 ? 10.058 9.332 2.840 1.00 97.19 97 SER A O 1
ATOM 704 N N . PRO A 1 98 ? 11.384 10.956 3.668 1.00 97.88 98 PRO A N 1
ATOM 705 C CA . PRO A 1 98 ? 10.848 10.845 5.025 1.00 97.88 98 PRO A CA 1
ATOM 706 C C . PRO A 1 98 ? 9.372 11.257 5.094 1.00 97.88 98 PRO A C 1
ATOM 708 O O . PRO A 1 98 ? 8.645 10.816 5.983 1.00 97.88 98 PRO A O 1
ATOM 711 N N . ASP A 1 99 ? 8.906 12.076 4.150 1.00 98.31 99 ASP A N 1
ATOM 712 C CA . ASP A 1 99 ? 7.504 12.469 4.055 1.00 98.31 99 ASP A CA 1
ATOM 713 C C . ASP A 1 99 ? 6.621 11.315 3.577 1.00 98.31 99 ASP A C 1
ATOM 715 O O . ASP A 1 99 ? 5.563 11.094 4.164 1.00 98.31 99 ASP A O 1
ATOM 719 N N . LEU A 1 100 ? 7.052 10.553 2.563 1.00 98.06 100 LEU A N 1
ATOM 720 C CA . LEU A 1 100 ? 6.333 9.349 2.125 1.00 98.06 100 LEU A CA 1
ATOM 721 C C . LEU A 1 100 ? 6.334 8.282 3.226 1.00 98.06 100 LEU A C 1
ATOM 723 O O . LEU A 1 100 ? 5.280 7.734 3.544 1.00 98.06 100 LEU A O 1
ATOM 727 N N . MET A 1 101 ? 7.478 8.084 3.892 1.00 98.38 101 MET A N 1
ATOM 728 C CA . MET A 1 101 ? 7.584 7.188 5.048 1.00 98.38 101 MET A CA 1
ATOM 729 C C . MET A 1 101 ? 6.585 7.566 6.149 1.00 98.38 101 MET A C 1
ATOM 731 O O . MET A 1 101 ? 5.857 6.718 6.661 1.00 98.38 101 MET A O 1
ATOM 735 N N . ARG A 1 102 ? 6.527 8.856 6.510 1.00 98.56 102 ARG A N 1
ATOM 736 C CA . ARG A 1 102 ? 5.619 9.372 7.543 1.00 98.56 102 ARG A CA 1
ATOM 737 C C . ARG A 1 102 ? 4.151 9.166 7.163 1.00 98.56 102 ARG A C 1
ATOM 739 O O . ARG A 1 102 ? 3.387 8.709 8.007 1.00 98.56 102 ARG A O 1
ATOM 746 N N . ARG A 1 103 ? 3.775 9.461 5.912 1.00 98.12 103 ARG A N 1
ATOM 747 C CA . ARG A 1 103 ? 2.401 9.293 5.395 1.00 98.12 103 ARG A CA 1
ATOM 748 C C . ARG A 1 103 ? 1.906 7.851 5.456 1.00 98.12 103 ARG A C 1
ATOM 750 O O . ARG A 1 103 ? 0.730 7.623 5.704 1.00 98.12 103 ARG A O 1
ATOM 757 N N . TYR A 1 104 ? 2.778 6.874 5.229 1.00 98.56 104 TYR A N 1
ATOM 758 C CA . TYR A 1 104 ? 2.416 5.473 5.427 1.00 98.56 104 TYR A CA 1
ATOM 759 C C . TYR A 1 104 ? 2.368 5.122 6.927 1.00 98.56 104 TYR A C 1
ATOM 761 O O . TYR A 1 104 ? 1.363 4.616 7.427 1.00 98.56 104 TYR A O 1
ATOM 769 N N . ASN A 1 105 ? 3.416 5.468 7.683 1.00 98.69 105 ASN A N 1
ATOM 770 C CA . ASN A 1 105 ? 3.553 5.082 9.092 1.00 98.69 105 ASN A CA 1
ATOM 771 C C . ASN A 1 105 ? 2.481 5.682 10.022 1.00 98.69 105 ASN A C 1
ATOM 773 O O . ASN A 1 105 ? 2.215 5.128 11.089 1.00 98.69 105 ASN A O 1
ATOM 777 N N . GLU A 1 106 ? 1.850 6.803 9.664 1.00 98.44 106 GLU A N 1
ATOM 778 C CA . GLU A 1 106 ? 0.726 7.354 10.437 1.00 98.44 106 GLU A CA 1
ATOM 779 C C . GLU A 1 106 ? -0.551 6.498 10.346 1.00 98.44 106 GLU A C 1
ATOM 781 O O . GLU A 1 106 ? -1.428 6.615 11.205 1.00 98.44 106 GLU A O 1
ATOM 786 N N . ARG A 1 107 ? -0.648 5.619 9.337 1.00 98.69 107 ARG A N 1
ATOM 787 C CA . ARG A 1 107 ? -1.856 4.849 8.999 1.00 98.69 107 ARG A CA 1
ATOM 788 C C . ARG A 1 107 ? -1.834 3.407 9.497 1.00 98.69 107 ARG A C 1
ATOM 790 O O . ARG A 1 107 ? -2.889 2.779 9.548 1.00 98.69 107 ARG A O 1
ATOM 797 N N . VAL A 1 108 ? -0.673 2.896 9.899 1.00 98.81 108 VAL A N 1
ATOM 798 C CA . VAL A 1 108 ? -0.480 1.505 10.340 1.00 98.81 108 VAL A CA 1
ATOM 799 C C . VAL A 1 108 ? -0.066 1.429 11.807 1.00 98.81 108 VAL A C 1
ATOM 801 O O . VAL A 1 108 ? 0.483 2.381 12.361 1.00 98.81 108 VAL A O 1
ATOM 804 N N . VAL A 1 109 ? -0.300 0.290 12.458 1.00 98.56 109 VAL A N 1
ATOM 805 C CA . VAL A 1 109 ? 0.315 -0.029 13.761 1.00 98.56 109 VAL A CA 1
ATOM 806 C C . VAL A 1 109 ? 1.818 -0.307 13.623 1.00 98.56 109 VAL A C 1
ATOM 808 O O . VAL A 1 109 ? 2.299 -0.692 12.559 1.00 98.56 109 VAL A O 1
ATOM 811 N N . GLY A 1 110 ? 2.563 -0.189 14.728 1.00 97.56 110 GLY A N 1
ATOM 812 C CA . GLY A 1 110 ? 4.028 -0.335 14.748 1.00 97.56 110 GLY A CA 1
ATOM 813 C C . GLY A 1 110 ? 4.594 -1.661 14.219 1.00 97.56 110 GLY A C 1
ATOM 814 O O . GLY A 1 110 ? 5.755 -1.700 13.830 1.00 97.56 110 GLY A O 1
ATOM 815 N N . THR A 1 111 ? 3.801 -2.735 14.152 1.00 97.38 111 THR A N 1
ATOM 816 C CA . THR A 1 111 ? 4.219 -4.022 13.562 1.00 97.38 111 THR A CA 1
ATOM 817 C C . THR A 1 111 ? 4.553 -3.918 12.070 1.00 97.38 111 THR A C 1
ATOM 819 O O . THR A 1 111 ? 5.422 -4.647 11.605 1.00 97.38 111 THR A O 1
ATOM 822 N N . TYR A 1 112 ? 3.897 -3.012 11.339 1.00 97.62 112 TYR A N 1
ATOM 823 C CA . TYR A 1 112 ? 4.032 -2.857 9.883 1.00 97.62 112 TYR A CA 1
ATOM 824 C C . TYR A 1 112 ? 4.834 -1.611 9.498 1.00 97.62 112 TYR A C 1
ATOM 826 O O . TYR A 1 112 ? 4.683 -1.095 8.396 1.00 97.62 112 TYR A O 1
ATOM 834 N N . ILE A 1 113 ? 5.646 -1.093 10.422 1.00 97.50 113 ILE A N 1
ATOM 835 C CA . ILE A 1 113 ? 6.405 0.143 10.239 1.00 97.50 113 ILE A CA 1
ATOM 836 C C . ILE A 1 113 ? 7.382 0.056 9.062 1.00 97.50 113 ILE A C 1
ATOM 838 O O . ILE A 1 113 ? 8.159 -0.893 8.937 1.00 97.50 113 ILE A O 1
ATOM 842 N N . TRP A 1 114 ? 7.412 1.116 8.260 1.00 97.31 114 TRP A N 1
ATOM 843 C CA . TRP A 1 114 ? 8.482 1.364 7.309 1.00 97.31 114 TRP A CA 1
ATOM 844 C C . TRP A 1 114 ? 9.595 2.231 7.892 1.00 97.31 114 TRP A C 1
ATOM 846 O O . TRP A 1 114 ? 9.367 3.131 8.699 1.00 97.31 114 TRP A O 1
ATOM 856 N N . SER A 1 115 ? 10.825 1.945 7.471 1.00 97.25 115 SER A N 1
ATOM 857 C CA . SER A 1 115 ? 12.035 2.654 7.882 1.00 97.25 115 SER A CA 1
ATOM 858 C C . SER A 1 115 ? 12.928 2.917 6.675 1.00 97.25 115 SER A C 1
ATOM 860 O O . SER A 1 115 ? 12.847 2.189 5.689 1.00 97.25 115 SER A O 1
ATOM 862 N N . GLU A 1 116 ? 13.842 3.882 6.777 1.00 97.44 116 GLU A N 1
ATOM 863 C CA . GLU A 1 116 ? 14.864 4.141 5.749 1.00 97.44 116 GLU A CA 1
ATOM 864 C C . GLU A 1 116 ? 15.639 2.871 5.356 1.00 97.44 116 GLU A C 1
ATOM 866 O O . GLU A 1 116 ? 15.876 2.622 4.177 1.00 97.44 116 GLU A O 1
ATOM 871 N N . ASN A 1 117 ? 15.939 1.996 6.322 1.00 96.50 117 ASN A N 1
ATOM 872 C CA . ASN A 1 117 ? 16.559 0.698 6.047 1.00 96.50 117 ASN A CA 1
ATOM 873 C C . ASN A 1 117 ? 15.653 -0.224 5.219 1.00 96.50 117 ASN A C 1
ATOM 875 O O . ASN A 1 117 ? 16.147 -0.955 4.364 1.00 96.50 117 ASN A O 1
ATOM 879 N N . SER A 1 118 ? 14.342 -0.201 5.468 1.00 93.25 118 SER A N 1
ATOM 880 C CA . SER A 1 118 ? 13.361 -0.954 4.680 1.00 93.25 118 SER A CA 1
ATOM 881 C C . SER A 1 118 ? 13.305 -0.440 3.243 1.00 93.25 118 SER A C 1
ATOM 883 O O . SER A 1 118 ? 13.266 -1.248 2.321 1.00 93.25 118 SER A O 1
ATOM 885 N N . TRP A 1 119 ? 13.371 0.883 3.048 1.00 95.62 119 TRP A N 1
ATOM 886 C CA . TRP A 1 119 ? 13.478 1.478 1.715 1.00 95.62 119 TRP A CA 1
ATOM 887 C C . TRP A 1 119 ? 14.750 1.016 1.013 1.00 95.62 119 TRP A C 1
ATOM 889 O O . TRP A 1 119 ? 14.660 0.401 -0.043 1.00 95.62 119 TRP A O 1
ATOM 899 N N . HIS A 1 120 ? 15.922 1.181 1.634 1.00 94.81 120 HIS A N 1
ATOM 900 C CA . HIS A 1 120 ? 17.185 0.711 1.059 1.00 94.81 120 HIS A CA 1
ATOM 901 C C . HIS A 1 120 ? 17.175 -0.780 0.699 1.00 94.81 120 HIS A C 1
ATOM 903 O O . HIS A 1 120 ? 17.792 -1.168 -0.288 1.00 94.81 120 HIS A O 1
ATOM 909 N N . ALA A 1 121 ? 16.482 -1.614 1.479 1.00 91.75 121 ALA A N 1
ATOM 910 C CA . ALA A 1 121 ? 16.347 -3.041 1.198 1.00 91.75 121 ALA A CA 1
ATOM 911 C C . ALA A 1 121 ? 15.417 -3.352 0.008 1.00 91.75 121 ALA A C 1
ATOM 913 O O . ALA A 1 121 ? 15.578 -4.403 -0.611 1.00 91.75 121 ALA A O 1
ATOM 914 N N . ALA A 1 122 ? 14.459 -2.474 -0.298 1.00 87.88 122 ALA A N 1
ATOM 915 C CA . ALA A 1 122 ? 13.523 -2.616 -1.415 1.00 87.88 122 ALA A CA 1
ATOM 916 C C . ALA A 1 122 ? 14.053 -2.025 -2.735 1.00 87.88 122 ALA A C 1
ATOM 918 O O . ALA A 1 122 ? 13.596 -2.414 -3.807 1.00 87.88 122 ALA A O 1
ATOM 919 N N . GLN A 1 123 ? 15.009 -1.096 -2.668 1.00 89.12 123 GLN A N 1
ATOM 920 C CA . GLN A 1 123 ? 15.517 -0.385 -3.840 1.00 89.12 123 GLN A CA 1
ATOM 921 C C . GLN A 1 123 ? 16.345 -1.265 -4.782 1.00 89.12 123 GLN A C 1
ATOM 923 O O . GLN A 1 123 ? 17.159 -2.092 -4.362 1.00 89.12 123 GLN A O 1
ATOM 928 N N . THR A 1 124 ? 16.199 -1.009 -6.082 1.00 79.81 124 THR A N 1
ATOM 929 C CA . THR A 1 124 ? 17.136 -1.487 -7.103 1.00 79.81 124 THR A CA 1
ATOM 930 C C . THR A 1 124 ? 18.234 -0.436 -7.319 1.00 79.81 124 THR A C 1
ATOM 932 O O . THR A 1 124 ? 18.140 0.703 -6.866 1.00 79.81 124 THR A O 1
ATOM 935 N N . SER A 1 125 ? 19.319 -0.789 -8.014 1.00 80.50 125 SER A N 1
ATOM 936 C CA . SER A 1 125 ? 20.363 0.185 -8.378 1.00 80.50 125 SER A CA 1
ATOM 937 C C . SER A 1 125 ? 19.959 1.115 -9.530 1.00 80.50 125 SER A C 1
ATOM 939 O O . SER A 1 125 ? 20.800 1.857 -10.042 1.00 80.50 125 SER A O 1
ATOM 941 N N . ARG A 1 126 ? 18.703 1.044 -9.983 1.00 88.44 126 ARG A N 1
ATOM 942 C CA . ARG A 1 126 ? 18.192 1.720 -11.173 1.00 88.44 126 ARG A CA 1
ATOM 943 C C . ARG A 1 126 ? 16.942 2.516 -10.806 1.00 88.44 126 ARG A C 1
ATOM 945 O O . ARG A 1 126 ? 16.111 2.014 -10.061 1.00 88.44 126 ARG A O 1
ATOM 952 N N . PRO A 1 127 ? 16.775 3.735 -11.337 1.00 90.94 127 PRO A N 1
ATOM 953 C CA . PRO A 1 127 ? 15.535 4.463 -11.139 1.00 90.94 127 PRO A CA 1
ATOM 954 C C . PRO A 1 127 ? 14.394 3.763 -11.884 1.00 90.94 127 PRO A C 1
ATOM 956 O O . PRO A 1 127 ? 14.580 3.281 -13.005 1.00 90.94 127 PRO A O 1
ATOM 959 N N . GLY A 1 128 ? 13.219 3.746 -11.270 1.00 92.75 128 GLY A N 1
ATOM 960 C CA . GLY A 1 128 ? 11.989 3.200 -11.815 1.00 92.75 128 GLY A CA 1
ATOM 961 C C . GLY A 1 128 ? 11.034 4.259 -12.379 1.00 92.75 128 GLY A C 1
ATOM 962 O O . GLY A 1 128 ? 11.100 5.448 -12.045 1.00 92.75 128 GLY A O 1
ATOM 963 N N . THR A 1 129 ? 10.120 3.809 -13.239 1.00 95.38 129 THR A N 1
ATOM 964 C CA . THR A 1 129 ? 8.998 4.583 -13.793 1.00 95.38 129 THR A CA 1
ATOM 965 C C . THR A 1 129 ? 7.757 3.703 -14.004 1.00 95.38 129 THR A C 1
ATOM 967 O O . THR A 1 129 ? 7.819 2.480 -13.869 1.00 95.38 129 THR A O 1
ATOM 970 N N . GLY A 1 130 ? 6.626 4.325 -14.347 1.00 95.50 130 GLY A N 1
ATOM 971 C CA . GLY A 1 130 ? 5.344 3.660 -14.572 1.00 95.50 130 GLY A CA 1
ATOM 972 C C . GLY A 1 130 ? 4.461 3.661 -13.327 1.00 95.50 130 GLY A C 1
ATOM 973 O O . GLY A 1 130 ? 4.264 4.715 -12.713 1.00 95.50 130 GLY A O 1
ATOM 974 N N . GLY A 1 131 ? 3.891 2.512 -12.967 1.00 95.31 131 GLY A N 1
ATOM 975 C CA . GLY A 1 131 ? 3.071 2.430 -11.768 1.00 95.31 131 GLY A CA 1
ATOM 976 C C . GLY A 1 131 ? 2.277 1.154 -11.544 1.00 95.31 131 GLY A C 1
ATOM 977 O O . GLY A 1 131 ? 2.249 0.249 -12.382 1.00 95.31 131 GLY A O 1
ATOM 978 N N . THR A 1 132 ? 1.595 1.150 -10.404 1.00 96.75 132 THR A N 1
ATOM 979 C CA . THR A 1 132 ? 0.733 0.074 -9.911 1.00 96.75 132 THR A CA 1
ATOM 980 C C . THR A 1 132 ? -0.723 0.523 -9.759 1.00 96.75 132 THR A C 1
ATOM 982 O O . THR A 1 132 ? -1.047 1.720 -9.690 1.00 96.75 132 THR A O 1
ATOM 985 N N . LEU A 1 133 ? -1.622 -0.460 -9.704 1.00 98.00 133 LEU A N 1
ATOM 986 C CA . LEU A 1 133 ? -3.038 -0.259 -9.419 1.00 98.00 133 LEU A CA 1
ATOM 987 C C . LEU A 1 133 ? -3.495 -1.227 -8.332 1.00 98.00 133 LEU A C 1
ATOM 989 O O . LEU A 1 133 ? -3.634 -2.424 -8.578 1.00 98.00 133 LEU A O 1
ATOM 993 N N . TRP A 1 134 ? -3.897 -0.677 -7.194 1.00 98.56 134 TRP A N 1
ATOM 994 C CA . TRP A 1 134 ? -4.622 -1.408 -6.167 1.00 98.56 134 TRP A CA 1
ATOM 995 C C . TRP A 1 134 ? -6.115 -1.468 -6.481 1.00 98.56 134 TRP A C 1
ATOM 997 O O . TRP A 1 134 ? -6.772 -0.453 -6.719 1.00 98.56 134 TRP A O 1
ATOM 1007 N N . ARG A 1 135 ? -6.705 -2.660 -6.443 1.00 98.44 135 ARG A N 1
ATOM 1008 C CA . ARG A 1 135 ? -8.161 -2.819 -6.530 1.00 98.44 135 ARG A CA 1
ATOM 1009 C C . ARG A 1 135 ? -8.720 -3.384 -5.242 1.00 98.44 135 ARG A C 1
ATOM 1011 O O . ARG A 1 135 ? -8.317 -4.457 -4.799 1.00 98.44 135 ARG A O 1
ATOM 1018 N N . VAL A 1 136 ? -9.706 -2.684 -4.693 1.00 98.56 136 VAL A N 1
ATOM 1019 C CA . VAL A 1 136 ? -10.534 -3.197 -3.603 1.00 98.56 136 VAL A CA 1
ATOM 1020 C C . VAL A 1 136 ? -11.552 -4.171 -4.171 1.00 98.56 136 VAL A C 1
ATOM 1022 O O . VAL A 1 136 ? -12.408 -3.784 -4.973 1.00 98.56 136 VAL A O 1
ATOM 1025 N N . ILE A 1 137 ? -11.471 -5.422 -3.732 1.00 98.06 137 ILE A N 1
ATOM 1026 C CA . ILE A 1 137 ? -12.398 -6.482 -4.131 1.00 98.06 137 ILE A CA 1
ATOM 1027 C C . ILE A 1 137 ? -13.642 -6.442 -3.244 1.00 98.06 137 ILE A C 1
ATOM 1029 O O . ILE A 1 137 ? -14.763 -6.361 -3.746 1.00 98.06 137 ILE A O 1
ATOM 1033 N N . ASP A 1 138 ? -13.431 -6.442 -1.928 1.00 97.31 138 ASP A N 1
ATOM 1034 C CA . ASP A 1 138 ? -14.479 -6.368 -0.917 1.00 97.31 138 ASP A CA 1
ATOM 1035 C C . ASP A 1 138 ? -13.997 -5.687 0.375 1.00 97.31 138 ASP A C 1
ATOM 1037 O O . ASP A 1 138 ? -12.810 -5.434 0.581 1.00 97.31 138 ASP A O 1
ATOM 1041 N N . SER A 1 139 ? -14.962 -5.353 1.233 1.00 97.94 139 SER A N 1
ATOM 1042 C CA . SER A 1 139 ? -14.753 -4.838 2.585 1.00 97.94 139 SER A CA 1
ATOM 1043 C C . SER A 1 139 ? -15.827 -5.435 3.484 1.00 97.94 139 SER A C 1
ATOM 1045 O O . SER A 1 139 ? -17.018 -5.150 3.330 1.00 97.94 139 SER A O 1
ATOM 1047 N N . ILE A 1 140 ? -15.414 -6.330 4.378 1.00 97.38 140 ILE A N 1
ATOM 1048 C CA . ILE A 1 140 ? -16.305 -7.172 5.178 1.00 97.38 140 ILE A CA 1
ATOM 1049 C C . ILE A 1 140 ? -16.135 -6.811 6.651 1.00 97.38 140 ILE A C 1
ATOM 1051 O O . ILE A 1 140 ? -15.021 -6.818 7.175 1.00 97.38 140 ILE A O 1
ATOM 1055 N N . GLN A 1 141 ? -17.244 -6.522 7.335 1.00 97.88 141 GLN A N 1
ATOM 1056 C CA . GLN A 1 141 ? -17.245 -6.310 8.783 1.00 97.88 141 GLN A CA 1
ATOM 1057 C C . GLN A 1 141 ? -16.799 -7.588 9.507 1.00 97.88 141 GLN A C 1
ATOM 1059 O O . GLN A 1 141 ? -17.317 -8.676 9.258 1.00 97.88 141 GLN A O 1
ATOM 1064 N N . ILE A 1 142 ? -15.878 -7.423 10.447 1.00 97.94 142 ILE A N 1
ATOM 1065 C CA . ILE A 1 142 ? -15.413 -8.433 11.399 1.00 97.94 142 ILE A CA 1
ATOM 1066 C C . ILE A 1 142 ? -15.444 -7.846 12.820 1.00 97.94 142 ILE A C 1
ATOM 1068 O O . ILE A 1 142 ? -15.698 -6.653 13.000 1.00 97.94 142 ILE A O 1
ATOM 1072 N N . ASP A 1 143 ? -15.165 -8.658 13.839 1.00 96.56 143 ASP A N 1
ATOM 1073 C CA . ASP A 1 143 ? -15.245 -8.230 15.247 1.00 96.56 143 ASP A CA 1
ATOM 1074 C C . ASP A 1 143 ? -14.321 -7.046 15.575 1.00 96.56 143 ASP A C 1
ATOM 1076 O O . ASP A 1 143 ? -14.670 -6.165 16.359 1.00 96.56 143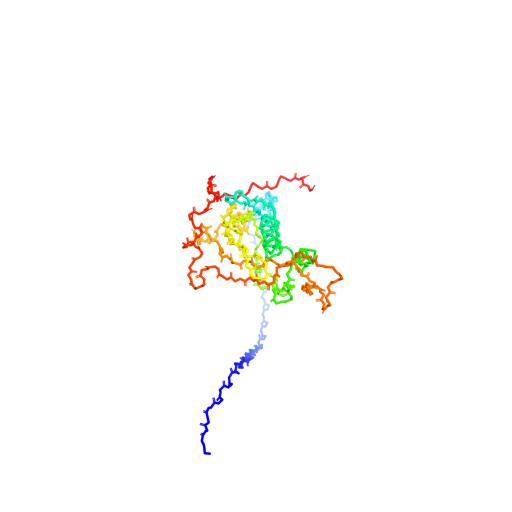 ASP A O 1
ATOM 1080 N N . SER A 1 144 ? -13.135 -7.008 14.966 1.00 95.00 144 SER A N 1
ATOM 1081 C CA . SER A 1 144 ? -12.124 -5.977 15.211 1.00 95.00 144 SER A CA 1
ATOM 1082 C C . SER A 1 144 ? -12.273 -4.733 14.327 1.00 95.00 144 SER A C 1
ATOM 1084 O O . SER A 1 144 ? -11.566 -3.753 14.558 1.00 95.00 144 SER A O 1
ATOM 1086 N N . GLY A 1 145 ? -13.162 -4.728 13.330 1.00 97.81 145 GLY A N 1
ATOM 1087 C CA . GLY A 1 145 ? -13.254 -3.658 12.334 1.00 97.81 145 GLY A CA 1
ATOM 1088 C C . GLY A 1 145 ? -13.716 -4.182 10.979 1.00 97.81 145 GLY A C 1
ATOM 1089 O O . GLY A 1 145 ? -14.679 -4.934 10.900 1.00 97.81 145 GLY A O 1
ATOM 1090 N N . PHE A 1 146 ? -13.030 -3.806 9.909 1.00 98.69 146 PHE A N 1
ATOM 1091 C CA . PHE A 1 146 ? -13.301 -4.295 8.560 1.00 98.69 146 PHE A CA 1
ATOM 1092 C C . PHE A 1 146 ? -12.077 -5.014 8.019 1.00 98.69 146 PHE A C 1
ATOM 1094 O O . PHE A 1 146 ? -10.978 -4.474 8.089 1.00 98.69 146 PHE A O 1
ATOM 1101 N N . ARG A 1 147 ? -12.269 -6.198 7.441 1.00 98.62 147 ARG A N 1
ATOM 1102 C CA . ARG A 1 147 ? -11.263 -6.842 6.599 1.00 98.62 147 ARG A CA 1
ATOM 1103 C C . ARG A 1 147 ? -11.513 -6.429 5.157 1.00 98.62 147 ARG A C 1
ATOM 1105 O O . ARG A 1 147 ? -12.582 -6.712 4.620 1.00 98.62 147 ARG A O 1
ATOM 1112 N N . VAL A 1 148 ? -10.530 -5.784 4.551 1.00 98.69 148 VAL A N 1
ATOM 1113 C CA . VAL A 1 148 ? -10.553 -5.340 3.160 1.00 98.69 148 VAL A CA 1
ATOM 1114 C C . VAL A 1 148 ? -9.687 -6.284 2.340 1.00 98.69 148 VAL A C 1
ATOM 1116 O O . VAL A 1 148 ? -8.529 -6.507 2.691 1.00 98.69 148 VAL A O 1
ATOM 1119 N N . THR A 1 149 ? -10.236 -6.842 1.263 1.00 98.62 149 THR A N 1
ATOM 1120 C CA . THR A 1 149 ? -9.460 -7.644 0.310 1.00 98.62 149 THR A CA 1
ATOM 1121 C C . THR A 1 149 ? -8.955 -6.747 -0.813 1.00 98.62 149 THR A C 1
ATOM 1123 O O . THR A 1 149 ? -9.750 -6.125 -1.526 1.00 98.62 149 THR A O 1
ATOM 1126 N N . LEU A 1 150 ? -7.636 -6.690 -0.972 1.00 98.69 150 LEU A N 1
ATOM 1127 C CA . LEU A 1 150 ? -6.931 -5.855 -1.934 1.00 98.69 150 LEU A CA 1
ATOM 1128 C C . LEU A 1 150 ? -6.107 -6.717 -2.895 1.00 98.69 150 LEU A C 1
ATOM 1130 O O . LEU A 1 150 ? -5.519 -7.723 -2.502 1.00 98.69 150 LEU A O 1
ATOM 1134 N N . CYS A 1 151 ? -6.049 -6.295 -4.152 1.00 98.69 151 CYS A N 1
ATOM 1135 C CA . CYS A 1 151 ? -5.192 -6.881 -5.176 1.00 98.69 151 CYS A CA 1
ATOM 1136 C C . CYS A 1 151 ? -4.340 -5.787 -5.810 1.00 98.69 151 CYS A C 1
ATOM 1138 O O . CYS A 1 151 ? -4.904 -4.819 -6.324 1.00 98.69 151 CYS A O 1
ATOM 1140 N N . ASP A 1 152 ? -3.023 -5.963 -5.811 1.00 98.25 152 ASP A N 1
ATOM 1141 C CA . ASP A 1 152 ? -2.102 -5.091 -6.535 1.00 98.25 152 ASP A CA 1
ATOM 1142 C C . ASP A 1 152 ? -1.841 -5.643 -7.937 1.00 98.25 152 ASP A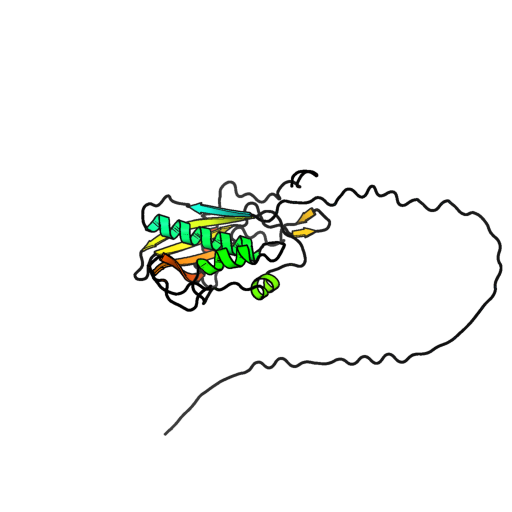 C 1
ATOM 1144 O O . ASP A 1 152 ? -1.605 -6.844 -8.132 1.00 98.25 152 ASP A O 1
ATOM 1148 N N . PHE A 1 153 ? -1.882 -4.759 -8.923 1.00 97.69 153 PHE A N 1
ATOM 1149 C CA . PHE A 1 153 ? -1.682 -5.069 -10.324 1.00 97.69 153 PHE A CA 1
ATOM 1150 C C . PHE A 1 153 ? -0.555 -4.241 -10.917 1.00 97.69 153 PHE A C 1
ATOM 1152 O O . PHE A 1 153 ? -0.478 -3.024 -10.747 1.00 97.69 153 PHE A O 1
ATOM 1159 N N . ASP A 1 154 ? 0.236 -4.911 -11.748 1.00 95.69 154 ASP A N 1
ATOM 1160 C CA . ASP A 1 154 ? 1.290 -4.314 -12.557 1.00 95.69 154 ASP A CA 1
ATOM 1161 C C . ASP A 1 154 ? 0.696 -3.584 -13.774 1.00 95.69 154 ASP A C 1
ATOM 1163 O O . ASP A 1 154 ? 0.794 -4.038 -14.916 1.00 95.69 154 ASP A O 1
ATOM 1167 N N . SER A 1 155 ? -0.029 -2.497 -13.506 1.00 94.94 155 SER A N 1
ATOM 1168 C CA . SER A 1 155 ? -0.718 -1.664 -14.493 1.00 94.94 155 SER A CA 1
ATOM 1169 C C . SER A 1 155 ? -0.725 -0.207 -14.011 1.00 94.94 155 SER A C 1
ATOM 1171 O O . SER A 1 155 ? -1.320 0.058 -12.966 1.00 94.94 155 SER A O 1
ATOM 1173 N N . PRO A 1 156 ? -0.136 0.756 -14.753 1.00 93.94 156 PRO A N 1
ATOM 1174 C CA . PRO A 1 156 ? 0.327 0.674 -16.149 1.00 93.94 156 PRO A CA 1
ATOM 1175 C C . PRO A 1 156 ? 1.667 -0.059 -16.368 1.00 93.94 156 PRO A C 1
ATOM 1177 O O . PRO A 1 156 ? 2.182 -0.083 -17.491 1.00 93.94 156 PRO A O 1
ATOM 1180 N N . GLY A 1 157 ? 2.238 -0.643 -15.317 1.00 94.25 157 GLY A N 1
ATOM 1181 C CA . GLY A 1 157 ? 3.445 -1.457 -15.369 1.00 94.25 157 GLY A CA 1
ATOM 1182 C C . GLY A 1 157 ? 4.614 -0.782 -14.657 1.00 94.25 157 GLY A C 1
ATOM 1183 O O . GLY A 1 157 ? 4.757 0.438 -14.731 1.00 94.25 157 GLY A O 1
ATOM 1184 N N . LEU A 1 158 ? 5.464 -1.565 -14.001 1.00 93.69 158 LEU A N 1
ATOM 1185 C CA . LEU A 1 158 ? 6.704 -1.112 -13.369 1.00 93.69 158 LEU A CA 1
ATOM 1186 C C . LEU A 1 158 ? 7.913 -1.356 -14.278 1.00 93.69 158 LEU A C 1
ATOM 1188 O O . LEU A 1 158 ? 8.128 -2.463 -14.772 1.00 93.69 158 LEU A O 1
ATOM 1192 N N . TYR A 1 159 ? 8.727 -0.322 -14.485 1.00 94.06 159 TYR A N 1
ATOM 1193 C CA . TYR A 1 159 ? 9.878 -0.376 -15.387 1.00 94.06 159 TYR A CA 1
ATOM 1194 C C . TYR A 1 159 ? 11.125 0.176 -14.711 1.00 94.06 159 TYR A C 1
ATOM 1196 O O . TYR A 1 159 ? 11.083 1.282 -14.176 1.00 94.06 159 TYR A O 1
ATOM 1204 N N . ASP A 1 160 ? 12.246 -0.530 -14.838 1.00 93.31 160 ASP A N 1
ATOM 1205 C CA . ASP A 1 160 ? 13.572 0.025 -14.559 1.00 93.31 160 ASP A CA 1
ATOM 1206 C C . ASP A 1 160 ? 14.033 0.866 -15.754 1.00 93.31 160 ASP A C 1
ATOM 1208 O O . ASP A 1 160 ? 13.832 0.488 -16.908 1.00 93.31 160 ASP A O 1
ATOM 1212 N N . ILE A 1 161 ? 14.733 1.969 -15.513 1.00 92.56 161 ILE A N 1
ATOM 1213 C CA . ILE A 1 161 ? 15.375 2.742 -16.579 1.00 92.56 161 ILE A CA 1
ATOM 1214 C C . ILE A 1 161 ? 16.809 2.230 -16.764 1.00 92.56 161 ILE A C 1
ATOM 1216 O O . ILE A 1 161 ? 17.679 2.435 -15.916 1.00 92.56 161 ILE A O 1
ATOM 1220 N N . ILE A 1 162 ? 17.067 1.583 -17.903 1.00 91.06 162 ILE A N 1
ATOM 1221 C CA . ILE A 1 162 ? 18.377 1.049 -18.299 1.00 91.06 162 ILE A CA 1
ATOM 1222 C C . ILE A 1 162 ? 18.832 1.793 -19.549 1.00 91.06 162 ILE A C 1
ATOM 1224 O O . ILE A 1 162 ? 18.121 1.813 -20.551 1.00 91.06 162 ILE A O 1
ATOM 1228 N N . ASP A 1 163 ? 19.995 2.444 -19.486 1.00 89.62 163 ASP A N 1
ATOM 1229 C CA . ASP A 1 163 ? 20.563 3.213 -20.603 1.00 89.62 163 ASP A CA 1
ATOM 1230 C C . ASP A 1 163 ? 19.559 4.210 -21.231 1.00 89.62 163 ASP A C 1
ATOM 1232 O O . ASP A 1 163 ? 19.489 4.397 -22.445 1.00 89.62 163 ASP A O 1
ATOM 1236 N N . GLY A 1 164 ? 18.733 4.844 -20.386 1.00 88.12 164 GLY A N 1
ATOM 1237 C CA . GLY A 1 164 ? 17.713 5.817 -20.804 1.00 88.12 164 GLY A CA 1
ATOM 1238 C C . GLY A 1 164 ? 16.438 5.213 -21.408 1.00 88.12 164 GLY A C 1
ATOM 1239 O O . GLY A 1 164 ? 15.613 5.950 -21.959 1.00 88.12 164 GLY A O 1
ATOM 1240 N N . THR A 1 165 ? 16.257 3.894 -21.304 1.00 91.44 165 THR A N 1
ATOM 1241 C CA . THR A 1 165 ? 15.097 3.164 -21.832 1.00 91.44 165 THR A CA 1
ATOM 1242 C C . THR A 1 165 ? 14.364 2.416 -20.709 1.00 91.44 165 THR A C 1
ATOM 1244 O O . THR A 1 165 ? 15.025 1.735 -19.927 1.00 91.44 165 THR A O 1
ATOM 1247 N N . PRO A 1 166 ? 13.023 2.504 -20.611 1.00 93.50 166 PRO A N 1
ATOM 1248 C CA . PRO A 1 166 ? 12.233 1.718 -19.674 1.00 93.50 166 PRO A CA 1
ATOM 1249 C C . PRO A 1 166 ? 12.257 0.247 -20.078 1.00 93.50 166 PRO A C 1
ATOM 1251 O O . PRO A 1 166 ? 11.948 -0.104 -21.219 1.00 93.50 166 PRO A O 1
ATOM 1254 N N . VAL A 1 167 ? 12.609 -0.612 -19.133 1.00 92.44 167 VAL A N 1
ATOM 1255 C CA . VAL A 1 167 ? 12.664 -2.060 -19.297 1.00 92.44 167 VAL A CA 1
ATOM 1256 C C . VAL A 1 167 ? 11.784 -2.685 -18.227 1.00 92.44 167 VAL A C 1
ATOM 1258 O O . VAL A 1 167 ? 12.010 -2.508 -17.032 1.00 92.44 167 VAL A O 1
ATOM 1261 N N . HIS A 1 168 ? 10.757 -3.400 -18.679 1.00 91.56 168 HIS A N 1
ATOM 1262 C CA . HIS A 1 168 ? 9.865 -4.158 -17.808 1.00 91.56 168 HIS A CA 1
ATOM 1263 C C . HIS A 1 168 ? 10.585 -5.402 -17.286 1.00 91.56 168 HIS A C 1
ATOM 1265 O O . HIS A 1 168 ? 11.425 -5.981 -17.986 1.00 91.56 168 HIS A O 1
ATOM 1271 N N . ALA A 1 169 ? 10.273 -5.818 -16.062 1.00 78.25 169 ALA A N 1
ATOM 1272 C CA . ALA A 1 169 ? 10.850 -7.030 -15.507 1.00 78.25 169 ALA A CA 1
ATOM 1273 C C . ALA A 1 169 ? 10.405 -8.267 -16.324 1.00 78.25 169 ALA A C 1
ATOM 1275 O O . ALA A 1 169 ? 9.268 -8.351 -16.775 1.00 78.25 169 ALA A O 1
ATOM 1276 N N . PRO A 1 170 ? 11.270 -9.276 -16.527 1.00 69.12 170 PRO A N 1
ATOM 1277 C CA . PRO A 1 170 ? 10.959 -10.413 -17.401 1.00 69.12 170 PRO A CA 1
ATOM 1278 C C . PRO A 1 170 ? 9.843 -11.330 -16.863 1.00 69.12 170 PRO A C 1
ATOM 1280 O O . PRO A 1 170 ? 9.434 -12.270 -17.544 1.00 69.12 170 PRO A O 1
ATOM 1283 N N . ASN A 1 171 ? 9.369 -11.110 -15.633 1.00 66.69 171 ASN A N 1
ATOM 1284 C CA . ASN A 1 171 ? 8.252 -11.831 -15.044 1.00 66.69 171 ASN A CA 1
ATOM 1285 C C . ASN A 1 171 ? 6.925 -11.160 -15.434 1.00 66.69 171 ASN A C 1
ATOM 1287 O O . ASN A 1 171 ? 6.511 -10.172 -14.845 1.00 66.69 171 ASN A O 1
ATOM 1291 N N . ASP A 1 172 ? 6.213 -11.769 -16.380 1.00 65.81 172 ASP A N 1
ATOM 1292 C CA . ASP A 1 172 ? 4.914 -11.319 -16.910 1.00 65.81 172 ASP A CA 1
ATOM 1293 C C . ASP A 1 172 ? 3.738 -11.488 -15.910 1.00 65.81 172 ASP A C 1
ATOM 1295 O O . ASP A 1 172 ? 2.631 -11.895 -16.262 1.00 65.81 172 ASP A O 1
ATOM 1299 N N . LYS A 1 173 ? 3.963 -11.240 -14.615 1.00 84.69 173 LYS A N 1
ATOM 1300 C CA . LYS A 1 173 ? 2.930 -11.403 -13.585 1.00 84.69 173 LYS A CA 1
ATOM 1301 C C . LYS A 1 173 ? 1.935 -10.248 -13.656 1.00 84.69 173 LYS A C 1
ATOM 1303 O O . LYS A 1 173 ? 2.314 -9.092 -13.527 1.00 84.69 173 LYS A O 1
ATOM 1308 N N . LYS A 1 174 ? 0.649 -10.573 -13.824 1.00 91.31 174 LYS A N 1
ATOM 1309 C CA . LYS A 1 174 ? -0.451 -9.593 -13.843 1.00 91.31 174 LYS A CA 1
ATOM 1310 C C . LYS A 1 174 ? -0.689 -8.988 -12.461 1.00 91.31 174 LYS A C 1
ATOM 1312 O O . LYS A 1 174 ? -0.740 -7.768 -12.329 1.00 91.31 174 LYS A O 1
ATOM 1317 N N . SER A 1 175 ? -0.798 -9.847 -11.452 1.00 96.00 175 SER A N 1
ATOM 1318 C CA . SER A 1 175 ? -0.941 -9.455 -10.051 1.00 96.00 175 SER A CA 1
ATOM 1319 C C . SER A 1 175 ? 0.381 -9.538 -9.296 1.00 96.00 175 SER A C 1
ATOM 1321 O O . SER A 1 175 ? 1.083 -10.555 -9.350 1.00 96.00 175 SER A O 1
ATOM 1323 N N . LEU A 1 176 ? 0.686 -8.469 -8.566 1.00 95.12 176 LEU A N 1
ATOM 1324 C CA . LEU A 1 176 ? 1.897 -8.304 -7.768 1.00 95.12 176 LEU A CA 1
ATOM 1325 C C . LEU A 1 176 ? 1.686 -8.785 -6.331 1.00 95.12 176 LEU A C 1
ATOM 1327 O O . LEU A 1 176 ? 2.538 -9.494 -5.791 1.00 95.12 176 LEU A O 1
ATOM 1331 N N . SER A 1 177 ? 0.523 -8.486 -5.750 1.00 96.62 177 SER A N 1
ATOM 1332 C CA . SER A 1 177 ? 0.163 -8.855 -4.381 1.00 96.62 177 SER A CA 1
ATOM 1333 C C . SER A 1 177 ? -1.335 -9.163 -4.247 1.00 96.62 177 SER A C 1
ATOM 1335 O O . SER A 1 177 ? -2.150 -8.834 -5.114 1.00 96.62 177 SER A O 1
ATOM 1337 N N . ALA A 1 178 ? -1.680 -9.854 -3.162 1.00 98.25 178 ALA A N 1
ATOM 1338 C CA . ALA A 1 178 ? -3.049 -10.151 -2.763 1.00 98.25 178 ALA A CA 1
ATOM 1339 C C . ALA A 1 178 ? -3.118 -10.114 -1.235 1.00 98.25 178 ALA A C 1
ATOM 1341 O O . ALA A 1 178 ? -2.506 -10.956 -0.570 1.00 98.25 178 ALA A O 1
ATOM 1342 N N . GLU A 1 179 ? -3.856 -9.160 -0.677 1.00 98.44 179 GLU A N 1
ATOM 1343 C CA . GLU A 1 179 ? -3.785 -8.832 0.745 1.00 98.44 179 GLU A CA 1
ATOM 1344 C C . GLU A 1 179 ? -5.153 -8.765 1.416 1.00 98.44 179 GLU A C 1
ATOM 1346 O O . GLU A 1 179 ? -6.151 -8.327 0.841 1.00 98.44 179 GLU A O 1
ATOM 1351 N N . TRP A 1 180 ? -5.180 -9.200 2.672 1.00 98.62 180 TRP A N 1
ATOM 1352 C CA . TRP A 1 180 ? -6.218 -8.862 3.630 1.00 98.62 180 TRP A CA 1
ATOM 1353 C C . TRP A 1 180 ? -5.682 -7.793 4.569 1.00 98.62 180 TRP A C 1
ATOM 1355 O O . TRP A 1 180 ? -4.782 -8.056 5.369 1.00 98.62 180 TRP A O 1
ATOM 1365 N N . VAL A 1 181 ? -6.282 -6.610 4.493 1.00 98.81 181 VAL A N 1
ATOM 1366 C CA . VAL A 1 181 ? -5.958 -5.463 5.340 1.00 98.81 181 VAL A CA 1
ATOM 1367 C C . VAL A 1 181 ? -7.099 -5.239 6.321 1.00 98.81 181 VAL A C 1
ATOM 1369 O O . VAL A 1 181 ? -8.229 -4.944 5.931 1.00 98.81 181 VAL A O 1
ATOM 1372 N N . THR A 1 182 ? -6.820 -5.379 7.614 1.00 98.81 182 THR A N 1
ATOM 1373 C CA . THR A 1 182 ? -7.789 -5.086 8.671 1.00 98.81 182 THR A CA 1
ATOM 1374 C C . THR A 1 182 ? -7.692 -3.622 9.074 1.00 98.81 182 THR A C 1
ATOM 1376 O O . THR A 1 182 ? -6.676 -3.179 9.617 1.00 98.81 182 THR A O 1
ATOM 1379 N N . VAL A 1 183 ? -8.785 -2.887 8.875 1.00 98.81 183 VAL A N 1
ATOM 1380 C CA . VAL A 1 183 ? -8.947 -1.493 9.290 1.00 98.81 183 VAL A CA 1
ATOM 1381 C C . VAL A 1 183 ? -9.872 -1.416 10.496 1.00 98.81 183 VAL A C 1
ATOM 1383 O O . VAL A 1 183 ? -11.028 -1.841 10.448 1.00 98.81 183 VAL A O 1
ATOM 1386 N N . SER A 1 184 ? -9.389 -0.799 11.568 1.00 98.62 184 SER A N 1
ATOM 1387 C CA . SER A 1 184 ? -10.140 -0.618 12.809 1.00 98.62 184 SER A CA 1
ATOM 1388 C C . SER A 1 184 ? -10.259 0.855 13.160 1.00 98.62 184 SER A C 1
ATOM 1390 O O . SER A 1 184 ? -9.301 1.615 13.031 1.00 98.62 184 SER A O 1
ATOM 1392 N N . ARG A 1 185 ? -11.413 1.261 13.702 1.00 98.38 185 ARG A N 1
ATOM 1393 C CA . ARG A 1 185 ? -11.538 2.548 14.395 1.00 98.38 185 ARG A CA 1
ATOM 1394 C C . ARG A 1 185 ? -11.043 2.375 15.832 1.00 98.38 185 ARG A C 1
ATOM 1396 O O . ARG A 1 185 ? -11.702 1.729 16.639 1.00 98.38 185 ARG A O 1
ATOM 1403 N N . THR A 1 186 ? -9.865 2.907 16.146 1.00 98.19 186 THR A N 1
ATOM 1404 C CA . THR A 1 186 ? -9.145 2.592 17.389 1.00 98.19 186 THR A CA 1
ATOM 1405 C C . THR A 1 186 ? -8.323 3.767 17.922 1.00 98.19 186 THR A C 1
ATOM 1407 O O . THR A 1 186 ? -8.005 4.710 17.197 1.00 98.19 186 THR A O 1
ATOM 1410 N N . THR A 1 187 ? -7.977 3.710 19.208 1.00 98.38 187 THR A N 1
ATOM 1411 C CA . THR A 1 187 ? -7.038 4.629 19.865 1.00 98.38 187 THR A CA 1
ATOM 1412 C C . THR A 1 187 ? -5.610 4.101 19.886 1.00 98.38 187 THR A C 1
ATOM 1414 O O . THR A 1 187 ? -4.733 4.844 20.302 1.00 98.38 187 THR A O 1
ATOM 1417 N N . LYS A 1 188 ? -5.345 2.874 19.412 1.00 98.06 188 LYS A N 1
ATOM 1418 C CA . LYS A 1 188 ? -3.989 2.299 19.385 1.00 98.06 188 LYS A CA 1
ATOM 1419 C C . LYS A 1 188 ? -2.953 3.263 18.766 1.00 98.06 188 LYS A C 1
ATOM 1421 O O . LYS A 1 188 ? -3.307 4.067 17.883 1.00 98.06 188 LYS A O 1
ATOM 1426 N N . PRO A 1 189 ? -1.677 3.184 19.186 1.00 98.25 189 PRO A N 1
ATOM 1427 C CA . PRO A 1 1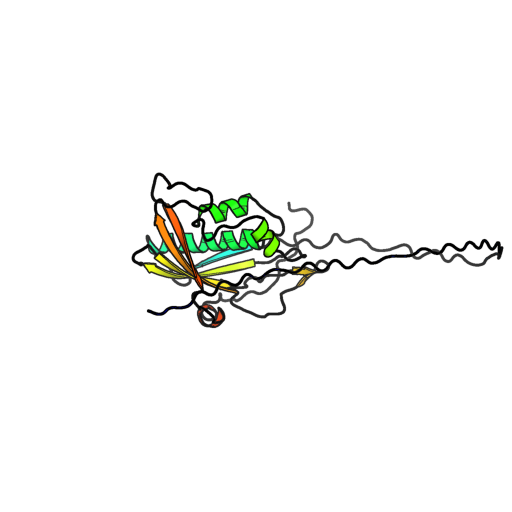89 ? -0.606 3.946 18.559 1.00 98.25 189 PRO A CA 1
ATOM 1428 C C . PRO A 1 189 ? -0.476 3.570 17.080 1.00 98.25 189 PRO A C 1
ATOM 1430 O O . PRO A 1 189 ? -0.548 2.395 16.711 1.00 98.25 189 PRO A O 1
ATOM 1433 N N . SER A 1 190 ? -0.269 4.581 16.238 1.00 98.31 190 SER A N 1
ATOM 1434 C CA . SER A 1 190 ? 0.269 4.375 14.888 1.00 98.31 190 SER A CA 1
ATOM 1435 C C . SER A 1 190 ? 1.764 4.081 14.980 1.00 98.31 190 SER A C 1
ATOM 1437 O O . SER A 1 190 ? 2.370 4.327 16.017 1.00 98.31 190 SER A O 1
ATOM 1439 N N . ALA A 1 191 ? 2.398 3.649 13.897 1.00 98.06 191 ALA A N 1
ATOM 1440 C CA . ALA A 1 191 ? 3.829 3.362 13.879 1.00 98.06 191 ALA A CA 1
ATOM 1441 C C . ALA A 1 191 ? 4.721 4.584 14.189 1.00 98.06 191 ALA A C 1
ATOM 1443 O O . ALA A 1 191 ? 5.886 4.421 14.538 1.00 98.06 191 ALA A O 1
ATOM 1444 N N . LEU A 1 192 ? 4.178 5.802 14.098 1.00 97.12 192 LEU A N 1
ATOM 1445 C CA . LEU A 1 192 ? 4.866 7.043 14.477 1.00 97.12 192 LEU A CA 1
ATOM 1446 C C . LEU A 1 192 ? 4.823 7.391 15.971 1.00 97.12 192 LEU A C 1
ATOM 1448 O O . LEU A 1 192 ? 5.542 8.294 16.393 1.00 97.12 192 LEU A O 1
ATOM 1452 N N . ASP A 1 193 ? 3.968 6.742 16.760 1.00 94.44 193 ASP A N 1
ATOM 1453 C CA . ASP A 1 193 ? 3.817 7.047 18.183 1.00 94.44 193 ASP A CA 1
ATOM 1454 C C . ASP A 1 193 ? 3.926 5.760 19.009 1.00 94.44 193 ASP A C 1
ATOM 1456 O O . ASP A 1 193 ? 3.770 4.644 18.525 1.00 94.44 193 ASP A O 1
ATOM 1460 N N . THR A 1 194 ? 4.214 5.920 20.289 1.00 93.75 194 THR A N 1
ATOM 1461 C CA . THR A 1 194 ? 4.201 4.840 21.282 1.00 93.75 194 THR A CA 1
ATOM 1462 C C . THR A 1 194 ? 2.994 4.933 22.208 1.00 93.75 194 THR A C 1
ATOM 1464 O O . THR A 1 194 ? 2.736 4.005 22.971 1.00 93.75 194 THR A O 1
ATOM 1467 N N . ARG A 1 195 ? 2.249 6.043 22.151 1.00 96.31 195 ARG A N 1
ATOM 1468 C CA . ARG A 1 195 ? 1.083 6.309 22.991 1.00 96.31 195 ARG A CA 1
ATOM 1469 C C . ARG A 1 195 ? -0.214 6.174 22.209 1.00 96.31 195 ARG A C 1
ATOM 1471 O O . ARG A 1 195 ? -0.276 6.439 21.009 1.00 96.31 195 ARG A O 1
ATOM 1478 N N . ASP A 1 196 ? -1.263 5.810 22.934 1.00 96.69 196 ASP A N 1
ATOM 1479 C CA . ASP A 1 196 ? -2.619 5.826 22.404 1.00 96.69 196 ASP A CA 1
ATOM 1480 C C . ASP A 1 196 ? -3.035 7.255 22.017 1.00 96.69 196 ASP A C 1
ATOM 1482 O O . ASP A 1 196 ? -2.727 8.231 22.710 1.00 96.69 196 ASP A O 1
ATOM 1486 N N . ALA A 1 197 ? -3.775 7.379 20.919 1.00 96.44 197 ALA A N 1
ATOM 1487 C CA . ALA A 1 197 ? -4.406 8.630 20.533 1.00 96.44 197 ALA A CA 1
ATOM 1488 C C . ALA A 1 197 ? -5.571 8.974 21.465 1.00 96.44 197 ALA A C 1
ATOM 1490 O O . ALA A 1 197 ? -6.274 8.106 21.980 1.00 96.44 197 ALA A O 1
ATOM 1491 N N . SER A 1 198 ? -5.834 10.271 21.606 1.00 96.44 198 SER A N 1
ATOM 1492 C CA . SER A 1 198 ? -6.922 10.793 22.436 1.00 96.44 198 SER A CA 1
ATOM 1493 C C . SER A 1 198 ? -8.322 10.497 21.890 1.00 96.44 198 SER A C 1
ATOM 1495 O O . SER A 1 198 ? -9.290 10.548 22.646 1.00 96.44 198 SER A O 1
ATOM 1497 N N . THR A 1 199 ? -8.453 10.202 20.592 1.00 97.38 199 THR A N 1
ATOM 1498 C CA . THR A 1 199 ? -9.734 9.892 19.942 1.00 97.38 199 THR A CA 1
ATOM 1499 C C . THR A 1 199 ? -9.604 8.705 18.981 1.00 97.38 199 THR A C 1
ATOM 1501 O O . THR A 1 199 ? -8.545 8.528 18.367 1.00 97.38 199 THR A O 1
ATOM 1504 N N . PRO A 1 200 ? -10.656 7.873 18.832 1.00 97.62 200 PRO A N 1
ATOM 1505 C CA . PRO A 1 200 ? -10.643 6.775 17.874 1.00 97.62 200 PRO A CA 1
ATOM 1506 C C . PRO A 1 200 ? -10.542 7.262 16.423 1.00 97.62 200 PRO A C 1
ATOM 1508 O O . PRO A 1 200 ? -11.368 8.051 15.960 1.00 97.62 200 PRO A O 1
ATOM 1511 N N . ARG A 1 201 ? -9.582 6.716 15.677 1.00 98.06 201 ARG A N 1
ATOM 1512 C CA . ARG A 1 201 ? -9.341 6.992 14.250 1.00 98.06 201 ARG A CA 1
ATOM 1513 C C . ARG A 1 201 ? -9.194 5.689 13.473 1.00 98.06 201 ARG A C 1
ATOM 1515 O O . ARG A 1 201 ? -8.975 4.648 14.089 1.00 98.06 201 ARG A O 1
ATOM 1522 N N . LEU A 1 202 ? -9.340 5.735 12.151 1.00 98.62 202 LEU A N 1
ATOM 1523 C CA . LEU A 1 202 ? -9.023 4.573 11.323 1.00 98.62 202 LEU A CA 1
ATOM 1524 C C . LEU A 1 202 ? -7.522 4.289 11.400 1.00 98.62 202 LEU A C 1
ATOM 1526 O O . LEU A 1 202 ? -6.707 5.211 11.382 1.00 98.62 202 LEU A O 1
ATOM 1530 N N . LEU A 1 203 ? -7.187 3.014 11.535 1.00 98.81 203 LEU A N 1
ATOM 1531 C CA . LEU A 1 203 ? -5.823 2.520 11.568 1.00 98.81 203 LEU A CA 1
ATOM 1532 C C . LEU A 1 203 ? -5.812 1.114 10.969 1.00 98.81 203 LEU A C 1
ATOM 1534 O O . LEU A 1 203 ? -6.680 0.300 11.294 1.00 98.81 203 LEU A O 1
ATOM 1538 N N . VAL A 1 204 ? -4.827 0.824 10.126 1.00 98.81 204 VAL A N 1
ATOM 1539 C CA . VAL A 1 204 ? -4.530 -0.537 9.686 1.00 98.81 204 VAL A CA 1
ATOM 1540 C C . VAL A 1 204 ? -3.861 -1.260 10.847 1.00 98.81 204 VAL A C 1
ATOM 1542 O O . VAL A 1 204 ? -2.771 -0.895 11.295 1.00 98.81 204 VAL A O 1
ATOM 1545 N N . THR A 1 205 ? -4.546 -2.265 11.380 1.00 98.69 205 THR A N 1
ATOM 1546 C CA . THR A 1 205 ? -4.081 -3.018 12.552 1.00 98.69 205 THR A CA 1
ATOM 1547 C C . THR A 1 205 ? -3.488 -4.370 12.201 1.00 98.69 205 THR A C 1
ATOM 1549 O O . THR A 1 205 ? -2.831 -4.971 13.047 1.00 98.69 205 THR A O 1
ATOM 1552 N N . GLU A 1 206 ? -3.741 -4.852 10.987 1.00 98.56 206 GLU A N 1
ATOM 1553 C CA . GLU A 1 206 ? -3.259 -6.135 10.497 1.00 98.56 206 GLU A CA 1
ATOM 1554 C C . GLU A 1 206 ? -3.208 -6.128 8.967 1.00 98.56 206 GLU A C 1
ATOM 1556 O O . GLU A 1 206 ? -4.117 -5.616 8.320 1.00 98.56 206 GLU A O 1
ATOM 1561 N N . ILE A 1 207 ? -2.142 -6.703 8.420 1.00 98.38 207 ILE A N 1
ATOM 1562 C CA . ILE A 1 207 ? -1.920 -6.969 6.998 1.00 98.38 207 ILE A CA 1
ATOM 1563 C C . ILE A 1 207 ? -1.486 -8.432 6.901 1.00 98.38 207 ILE A C 1
ATOM 1565 O O . ILE A 1 207 ? -0.581 -8.870 7.625 1.00 98.38 207 ILE A O 1
ATOM 1569 N N . GLN A 1 208 ? -2.156 -9.199 6.046 1.00 97.69 208 GLN A N 1
ATOM 1570 C CA . GLN A 1 208 ? -1.877 -10.611 5.794 1.00 97.69 208 GLN A CA 1
ATOM 1571 C C . GLN A 1 208 ? -1.974 -10.922 4.299 1.00 97.69 208 GLN A C 1
ATOM 1573 O O . GLN A 1 208 ? -2.758 -10.310 3.582 1.00 97.69 208 GLN A O 1
ATOM 1578 N N . SER A 1 209 ? -1.248 -11.944 3.838 1.00 97.38 209 SER A N 1
ATOM 1579 C CA . SER A 1 209 ? -1.456 -12.498 2.493 1.00 97.38 209 SER A CA 1
ATOM 1580 C C . SER A 1 209 ? -2.847 -13.131 2.391 1.00 97.38 209 SER A C 1
ATOM 1582 O O . SER A 1 209 ? -3.151 -14.074 3.126 1.00 97.38 209 SER A O 1
ATOM 1584 N N . ALA A 1 210 ? -3.665 -12.671 1.440 1.00 97.62 210 ALA A N 1
ATOM 1585 C CA . ALA A 1 210 ? -4.990 -13.236 1.157 1.00 97.62 210 ALA A CA 1
ATOM 1586 C C . ALA A 1 210 ? -4.920 -14.621 0.486 1.00 97.62 210 ALA A C 1
ATOM 1588 O O . ALA A 1 210 ? -5.920 -15.333 0.397 1.00 97.62 210 ALA A O 1
ATOM 1589 N N . VAL A 1 211 ? -3.736 -15.011 0.009 1.00 96.81 211 VAL A N 1
ATOM 1590 C CA . VAL A 1 211 ? -3.490 -16.267 -0.718 1.00 96.81 211 VAL A CA 1
ATOM 1591 C C . VAL A 1 211 ? -2.530 -17.208 0.022 1.00 96.81 211 VAL A C 1
ATOM 1593 O O . VAL A 1 211 ? -2.203 -18.291 -0.472 1.00 96.81 211 VAL A O 1
ATOM 1596 N N . GLY A 1 212 ? -2.070 -16.826 1.218 1.00 94.44 212 GLY A N 1
ATOM 1597 C CA . GLY A 1 212 ? -1.073 -17.571 1.984 1.00 94.44 212 GLY A CA 1
ATOM 1598 C C . GLY A 1 212 ? 0.203 -17.805 1.170 1.00 94.44 212 GLY A C 1
ATOM 1599 O O . GLY A 1 212 ? 0.897 -16.854 0.818 1.00 94.44 212 GLY A O 1
ATOM 1600 N N . ASN A 1 213 ? 0.486 -19.076 0.861 1.00 93.25 213 ASN A N 1
ATOM 1601 C CA . ASN A 1 213 ? 1.659 -19.508 0.088 1.00 93.25 213 ASN A CA 1
ATOM 1602 C C . ASN A 1 213 ? 1.406 -19.621 -1.430 1.00 93.25 213 ASN A C 1
ATOM 1604 O O . ASN A 1 213 ? 2.296 -20.058 -2.160 1.00 93.25 213 ASN A O 1
ATOM 1608 N N . GLN A 1 214 ? 0.197 -19.321 -1.911 1.00 94.94 214 GLN A N 1
ATOM 1609 C CA . GLN A 1 214 ? -0.110 -19.358 -3.344 1.00 94.94 214 GLN A CA 1
ATOM 1610 C C . GLN A 1 214 ? 0.327 -18.059 -4.033 1.00 94.94 214 GLN A C 1
ATOM 1612 O O . GLN A 1 214 ? 0.634 -17.062 -3.383 1.00 94.94 214 GLN A O 1
ATOM 1617 N N . VAL A 1 215 ? 0.366 -18.064 -5.368 1.00 94.12 215 VAL A N 1
ATOM 1618 C CA . VAL A 1 215 ? 0.650 -16.844 -6.135 1.00 94.12 215 VAL A CA 1
ATOM 1619 C C . VAL A 1 215 ? -0.569 -15.906 -6.130 1.00 94.12 215 VAL A C 1
ATOM 1621 O O . VAL A 1 215 ? -1.695 -16.402 -6.208 1.00 94.12 215 VAL A O 1
ATOM 1624 N N . PRO A 1 216 ? -0.379 -14.571 -6.100 1.00 96.56 216 PRO A N 1
ATOM 1625 C CA . PRO A 1 216 ? -1.480 -13.599 -6.085 1.00 96.56 216 PRO A CA 1
ATOM 1626 C C . PRO A 1 216 ? -2.519 -13.801 -7.193 1.00 96.56 216 PRO A C 1
ATOM 1628 O O . PRO A 1 216 ? -3.719 -13.666 -6.952 1.00 96.56 216 PRO A O 1
ATOM 1631 N N . GLY A 1 217 ? -2.066 -14.199 -8.387 1.00 96.12 217 GLY A N 1
ATOM 1632 C CA . GLY A 1 217 ? -2.926 -14.390 -9.556 1.00 96.12 217 GLY A CA 1
ATOM 1633 C C . GLY A 1 217 ? -4.060 -15.400 -9.356 1.00 96.12 217 GLY A C 1
ATOM 1634 O O . GLY A 1 217 ? -5.122 -15.232 -9.948 1.00 96.12 217 GLY A O 1
ATOM 1635 N N . THR A 1 218 ? -3.913 -16.377 -8.446 1.00 95.50 218 THR A N 1
ATOM 1636 C CA . THR A 1 218 ? -4.992 -17.332 -8.126 1.00 95.50 218 THR A CA 1
ATOM 1637 C C . THR A 1 218 ? -6.256 -16.638 -7.610 1.00 95.50 218 THR A C 1
ATOM 1639 O O . THR A 1 218 ? -7.362 -17.112 -7.864 1.00 95.50 218 THR A O 1
ATOM 1642 N N . LEU A 1 219 ? -6.106 -15.520 -6.893 1.00 96.62 219 LEU A N 1
ATOM 1643 C CA . LEU A 1 219 ? -7.225 -14.706 -6.418 1.00 96.62 219 LEU A CA 1
ATOM 1644 C C . LEU A 1 219 ? -7.489 -13.521 -7.351 1.00 96.62 219 LEU A C 1
ATOM 1646 O O . LEU A 1 219 ? -8.641 -13.240 -7.681 1.00 96.62 219 LEU A O 1
ATOM 1650 N N . CYS A 1 220 ? -6.425 -12.826 -7.754 1.00 97.75 220 CYS A N 1
ATOM 1651 C CA . CYS A 1 220 ? -6.514 -11.472 -8.281 1.00 97.75 220 CYS A CA 1
ATOM 1652 C C . CYS A 1 220 ? -6.671 -11.382 -9.802 1.00 97.75 220 CYS A C 1
ATOM 1654 O O . CYS A 1 220 ? -7.282 -10.424 -10.267 1.00 97.75 220 CYS A O 1
ATOM 1656 N N . ASP A 1 221 ? -6.211 -12.355 -10.598 1.00 96.44 221 ASP A N 1
ATOM 1657 C CA . ASP A 1 221 ? -6.169 -12.192 -12.065 1.00 96.44 221 ASP A CA 1
ATOM 1658 C C . ASP A 1 221 ? -7.561 -11.957 -12.683 1.00 96.44 221 ASP A C 1
ATOM 1660 O O . ASP A 1 221 ? -7.693 -11.201 -13.649 1.00 96.44 221 ASP A O 1
ATOM 1664 N N . GLN A 1 222 ? -8.613 -12.533 -12.086 1.00 96.31 222 GLN A N 1
ATOM 1665 C CA . GLN A 1 222 ? -10.015 -12.338 -12.491 1.00 96.31 222 GLN A CA 1
ATOM 1666 C C . GLN A 1 222 ? -10.535 -10.905 -12.272 1.00 96.31 222 GLN A C 1
ATOM 1668 O O . GLN A 1 222 ? -11.541 -10.514 -12.859 1.00 96.31 222 GLN A O 1
ATOM 1673 N N . TYR A 1 223 ? -9.864 -10.130 -11.418 1.00 96.88 223 TYR A N 1
ATOM 1674 C CA . TYR A 1 223 ? -10.218 -8.756 -11.071 1.00 96.88 223 TYR A CA 1
ATOM 1675 C C . TYR A 1 223 ? -9.290 -7.731 -11.708 1.00 96.88 223 TYR A C 1
ATOM 1677 O O . TYR A 1 223 ? -9.384 -6.549 -11.387 1.00 96.88 223 TYR A O 1
ATOM 1685 N N . ALA A 1 224 ? -8.391 -8.136 -12.600 1.00 96.06 224 ALA A N 1
ATOM 1686 C CA . ALA A 1 224 ? -7.511 -7.193 -13.269 1.00 96.06 224 ALA A CA 1
ATOM 1687 C C . ALA A 1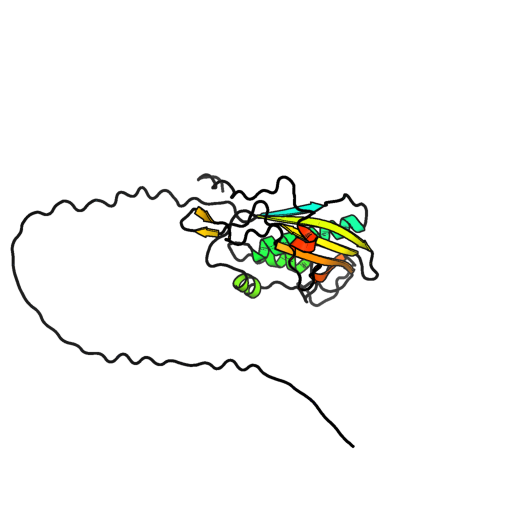 224 ? -8.294 -6.079 -13.998 1.00 96.06 224 ALA A C 1
ATOM 1689 O O . ALA A 1 224 ? -9.425 -6.303 -14.440 1.00 96.06 224 ALA A O 1
ATOM 1690 N N . PRO A 1 225 ? -7.741 -4.856 -14.092 1.00 94.00 225 PRO A N 1
ATOM 1691 C CA . PRO A 1 225 ? -8.376 -3.787 -14.855 1.00 94.00 225 PRO A CA 1
ATOM 1692 C C . PRO A 1 225 ? -8.479 -4.162 -16.336 1.00 94.00 225 PRO A C 1
ATOM 1694 O O . PRO A 1 225 ? -7.607 -4.844 -16.870 1.00 94.00 225 PRO A O 1
ATOM 1697 N N . GLU A 1 226 ? -9.527 -3.669 -16.994 1.00 91.94 226 GLU A N 1
ATOM 1698 C CA . GLU A 1 226 ? -9.699 -3.763 -18.442 1.00 91.94 226 GLU A CA 1
ATOM 1699 C C . GLU A 1 226 ? -9.850 -2.341 -19.027 1.00 91.94 226 GLU A C 1
ATOM 1701 O O . GLU A 1 226 ? -10.749 -1.611 -18.595 1.00 91.94 226 GLU A O 1
ATOM 1706 N N . PRO A 1 227 ? -8.990 -1.920 -19.978 1.00 91.38 227 PRO A N 1
ATOM 1707 C CA . PRO A 1 227 ? -7.857 -2.677 -20.508 1.00 91.38 227 PRO A CA 1
ATOM 1708 C C . PRO A 1 227 ? -6.745 -2.844 -19.465 1.00 91.38 227 PRO A C 1
ATOM 1710 O O . PRO A 1 227 ? -6.491 -1.951 -18.656 1.00 91.38 227 PRO A O 1
ATOM 1713 N N . PHE A 1 228 ? -6.055 -3.980 -19.518 1.00 92.50 228 PHE A N 1
ATOM 1714 C CA . PHE A 1 228 ? -4.856 -4.190 -18.719 1.00 92.50 228 PHE A CA 1
ATOM 1715 C C . PHE A 1 228 ? -3.648 -3.544 -19.412 1.00 92.50 228 PHE A C 1
ATOM 1717 O O . PHE A 1 228 ? -3.192 -4.020 -20.454 1.00 92.50 228 PHE A O 1
ATOM 1724 N N . ILE A 1 229 ? -3.164 -2.424 -18.872 1.00 90.19 229 ILE A N 1
ATOM 1725 C CA . ILE A 1 229 ? -2.145 -1.592 -19.522 1.00 90.19 229 ILE A CA 1
ATOM 1726 C C . ILE A 1 229 ? -0.763 -1.993 -19.014 1.00 90.19 229 ILE A C 1
ATOM 1728 O O . ILE A 1 229 ? -0.503 -1.935 -17.819 1.00 90.19 229 ILE A O 1
ATOM 1732 N N . ARG A 1 230 ? 0.142 -2.335 -19.936 1.00 90.25 230 ARG A N 1
ATOM 1733 C CA . ARG A 1 230 ? 1.587 -2.416 -19.687 1.00 90.25 230 ARG A CA 1
ATOM 1734 C C . ARG A 1 230 ? 2.351 -1.662 -20.758 1.00 90.25 230 ARG A C 1
ATOM 1736 O O . ARG A 1 230 ? 2.919 -2.247 -21.677 1.00 90.25 230 ARG A O 1
ATOM 1743 N N . GLN A 1 231 ? 2.291 -0.341 -20.663 1.00 90.75 231 GLN A N 1
ATOM 1744 C CA . GLN A 1 231 ? 3.040 0.559 -21.530 1.00 90.75 231 GLN A CA 1
ATOM 1745 C C . GLN A 1 231 ? 3.794 1.558 -20.654 1.00 90.75 231 GLN A C 1
ATOM 1747 O O . GLN A 1 231 ? 3.181 2.140 -19.755 1.00 90.75 231 GLN A O 1
ATOM 1752 N N . PRO A 1 232 ? 5.106 1.754 -20.878 1.00 91.00 232 PRO A N 1
ATOM 1753 C CA . PRO A 1 232 ? 5.851 2.740 -20.119 1.00 91.00 232 PRO A CA 1
ATOM 1754 C C . PRO A 1 232 ? 5.312 4.144 -20.425 1.00 91.00 232 PRO A C 1
ATOM 1756 O O . PRO A 1 232 ? 4.858 4.396 -21.545 1.00 91.00 232 PRO A O 1
ATOM 1759 N N . PRO A 1 233 ? 5.363 5.070 -19.456 1.00 92.88 233 PRO A N 1
ATOM 1760 C CA . PRO A 1 233 ? 4.964 6.445 -19.697 1.00 92.88 233 PRO A CA 1
ATOM 1761 C C . PRO A 1 233 ? 5.897 7.113 -20.712 1.00 92.88 233 PRO A C 1
ATOM 1763 O O . PRO A 1 233 ? 7.070 6.754 -20.850 1.00 92.88 233 PRO A O 1
ATOM 1766 N N . GLU A 1 234 ? 5.382 8.134 -21.390 1.00 92.81 234 GLU A N 1
ATOM 1767 C CA . GLU A 1 234 ? 6.197 8.970 -22.266 1.00 92.81 234 GLU A CA 1
ATOM 1768 C C . GLU A 1 234 ? 7.282 9.718 -21.465 1.00 92.81 234 GLU A C 1
ATOM 1770 O O . GLU A 1 234 ? 7.041 10.116 -20.317 1.00 92.81 234 GLU A O 1
ATOM 1775 N N . PRO A 1 235 ? 8.472 9.954 -22.051 1.00 91.31 235 PRO A N 1
ATOM 1776 C CA . PRO A 1 235 ? 9.489 10.788 -21.430 1.00 91.31 235 PRO A CA 1
ATOM 1777 C C . PRO A 1 235 ? 8.974 12.202 -21.136 1.00 91.31 235 PRO A C 1
ATOM 1779 O O . PRO A 1 235 ? 8.262 12.807 -21.940 1.00 91.31 235 PRO A O 1
ATOM 1782 N N . VAL A 1 236 ? 9.409 12.774 -20.016 1.00 87.31 236 VAL A N 1
ATOM 1783 C CA . VAL A 1 236 ? 9.142 14.168 -19.656 1.00 87.31 236 VAL A CA 1
ATOM 1784 C C . VAL A 1 236 ? 9.835 15.083 -20.667 1.00 87.31 236 VAL A C 1
ATOM 1786 O O . VAL A 1 236 ? 11.035 14.955 -20.931 1.00 87.31 236 VAL A O 1
ATOM 1789 N N . GLN A 1 237 ? 9.087 16.025 -21.244 1.00 78.56 237 GLN A N 1
ATOM 1790 C CA . GLN A 1 237 ? 9.658 17.015 -22.153 1.00 78.56 237 GLN A CA 1
ATOM 1791 C C . GLN A 1 237 ? 10.600 17.954 -21.394 1.00 78.56 237 GLN A C 1
ATOM 1793 O O . GLN A 1 237 ? 10.296 18.428 -20.297 1.00 78.56 237 GLN A O 1
ATOM 1798 N N . SER A 1 238 ? 11.753 18.255 -21.990 1.00 61.00 238 SER A N 1
ATOM 1799 C CA . SER A 1 238 ? 12.736 19.165 -21.403 1.00 61.00 238 SER A CA 1
ATOM 1800 C C . SER A 1 238 ? 12.115 20.554 -21.189 1.00 61.00 238 SER A C 1
ATOM 1802 O O . SER A 1 238 ? 11.848 21.260 -22.157 1.00 61.00 238 SER A O 1
ATOM 1804 N N . GLY A 1 239 ? 11.889 20.947 -19.930 1.00 55.00 239 GLY A N 1
ATOM 1805 C CA . GLY A 1 239 ? 11.369 22.275 -19.567 1.00 55.00 239 GLY A CA 1
ATOM 1806 C C . GLY A 1 239 ? 10.094 22.289 -18.718 1.00 55.00 239 GLY A C 1
ATOM 1807 O O . GLY A 1 239 ? 9.691 23.365 -18.284 1.00 55.00 239 GLY A O 1
ATOM 1808 N N . GLN A 1 240 ? 9.486 21.136 -18.436 1.00 47.22 240 GLN A N 1
ATOM 1809 C CA . GLN A 1 240 ? 8.406 21.024 -17.452 1.00 47.22 240 GLN A CA 1
ATOM 1810 C C . GLN A 1 240 ? 8.982 20.495 -16.133 1.00 47.22 240 GLN A C 1
ATOM 1812 O O . GLN A 1 240 ? 9.295 19.313 -16.011 1.00 47.22 240 GLN A O 1
ATOM 1817 N N . LYS A 1 241 ? 9.196 21.409 -15.184 1.00 40.72 241 LYS A N 1
ATOM 1818 C CA . LYS A 1 241 ? 9.436 21.114 -13.767 1.00 40.72 241 LYS A CA 1
ATOM 1819 C C . LYS A 1 241 ? 8.182 21.454 -12.980 1.00 40.72 241 LYS A C 1
ATOM 1821 O O . LYS A 1 241 ? 7.575 22.496 -13.316 1.00 40.72 241 LYS A O 1
#

Secondary structure (DSSP, 8-state):
-----------PPPP-------------------------PPPPP-----PPPPP-PPPEEEEEESS---THHHHHHHHHHHHHHHHHHHHT-SS--HHHHHHHHTTB-GGG---HHHHHHH--SS-EEEEEEEEEEEEEEETTEEEEEEEEEEEEEEEEEETTEEEE-S---SEEEEEEEEEEEE-PPPTT-SS--SS-EEEEEEEEETTTTS-THHHHGGG--SS----PPPPPPTT--

pLDDT: mean 82.62, std 23.18, range [27.25, 98.88]

Sequence (241 aa):
MTGSGSSRRSGRVASIAIACTVTGMLLNACSTGHHRSPNLSPAPQPTTPTQPAKQYPPITSTWNMVTPSSGPAQEAAQFAAETEVASDLYTLANDYSPDLMRRYNERVVGTYIWSENSWHAAQTSRPGTGGTLWRVIDSIQIDSGFRVTLCDFDSPGLYDIIDGTPVHAPNDKKSLSAEWVTVSRTTKPSALDTRDASTPRLLVTEIQSAVGNQVPGTLCDQYAPEPFIRQPPEPVQSGQK

Organism: NCBI:txid2585199

Foldseek 3Di:
DDDDDDDDDDDDDDDDDDDDDDDDDDDDDDDDDDDDDDDDDPDPDPPDPCDPQFAADAEAEEEDELDDDDDQLVVLQVLQRVLVRLVCCQLQGPDHDVVSQVSNQQAAAQVPHDDPVSSVVSDDPFRKFFYKYKYWHGWDDDPQGIWTKIWIAQVLHMFGQDSSDTDGDPPPDGTDAIKTWGWHQAQHDGSVDPGGHPGGDIHGYDIDGPQHPDDRCVPPVVVGDVVRHHDTDGGDPPPDD